Protein AF-A0A9E5ERW4-F1 (afdb_monomer_lite)

Structure (mmCIF, N/CA/C/O backbone):
data_AF-A0A9E5ERW4-F1
#
_entry.id   AF-A0A9E5ERW4-F1
#
loop_
_atom_site.group_PDB
_atom_site.id
_atom_site.type_symbol
_atom_site.label_atom_id
_atom_site.label_alt_id
_atom_site.label_comp_id
_atom_site.label_asym_id
_atom_site.label_entity_id
_atom_site.label_seq_id
_atom_site.pdbx_PDB_ins_code
_atom_site.Cartn_x
_atom_site.Cartn_y
_atom_site.Cartn_z
_atom_site.occupancy
_atom_site.B_iso_or_equiv
_atom_site.auth_seq_id
_atom_site.auth_comp_id
_atom_site.auth_asym_id
_atom_site.auth_atom_id
_atom_site.pdbx_PDB_model_num
ATOM 1 N N . MET A 1 1 ? -7.088 46.620 24.224 1.00 35.31 1 MET A N 1
ATOM 2 C CA . MET A 1 1 ? -5.679 46.291 24.535 1.00 35.31 1 MET A CA 1
ATOM 3 C C . MET A 1 1 ? -5.427 44.862 24.054 1.00 35.31 1 MET A C 1
ATOM 5 O O . MET A 1 1 ? -5.940 43.934 24.662 1.00 35.31 1 MET A O 1
ATOM 9 N N . LYS A 1 2 ? -4.777 44.683 22.892 1.00 31.50 2 LYS A N 1
ATOM 10 C CA . LYS A 1 2 ? -4.513 43.358 22.297 1.00 31.50 2 LYS A CA 1
ATOM 11 C C . LYS A 1 2 ? -3.462 42.639 23.147 1.00 31.50 2 LYS A C 1
ATOM 13 O O . LYS A 1 2 ? -2.308 43.059 23.144 1.00 31.50 2 LYS A O 1
ATOM 18 N N . ARG A 1 3 ? -3.843 41.586 23.877 1.00 26.48 3 ARG A N 1
ATOM 19 C CA . ARG A 1 3 ? -2.867 40.673 24.483 1.00 26.48 3 ARG A CA 1
ATOM 20 C C . ARG A 1 3 ? -2.563 39.560 23.489 1.00 26.48 3 ARG A C 1
ATOM 22 O O . ARG A 1 3 ? -3.426 38.770 23.130 1.00 26.48 3 ARG A O 1
ATOM 29 N N . LYS A 1 4 ? -1.324 39.591 23.006 1.00 36.78 4 LYS A N 1
ATOM 30 C CA . LYS A 1 4 ? -0.651 38.542 22.249 1.00 36.78 4 LYS A CA 1
ATOM 31 C C . LYS A 1 4 ? -0.298 37.463 23.280 1.00 36.78 4 LYS A C 1
ATOM 33 O O . LYS A 1 4 ? 0.645 37.661 24.040 1.00 36.78 4 LYS A O 1
ATOM 38 N N . ASN A 1 5 ? -1.081 36.393 23.380 1.00 29.61 5 ASN A N 1
ATOM 39 C CA . ASN A 1 5 ? -0.719 35.271 24.244 1.00 29.61 5 ASN A CA 1
ATOM 40 C C . ASN A 1 5 ? 0.081 34.284 23.400 1.00 29.61 5 ASN A C 1
ATOM 42 O O . ASN A 1 5 ? -0.441 33.679 22.468 1.00 29.61 5 ASN A O 1
ATOM 46 N N . GLY A 1 6 ? 1.383 34.244 23.676 1.00 26.38 6 GLY A N 1
ATOM 47 C CA . GLY A 1 6 ? 2.324 33.336 23.046 1.00 26.38 6 GLY A CA 1
ATOM 48 C C . GLY A 1 6 ? 2.003 31.889 23.398 1.00 26.38 6 GLY A C 1
ATOM 49 O O . GLY A 1 6 ? 1.686 31.568 24.541 1.00 26.38 6 GLY A O 1
ATOM 50 N N . LEU A 1 7 ? 2.106 31.036 22.388 1.00 29.03 7 LEU A N 1
ATOM 51 C CA . LEU A 1 7 ? 2.168 29.595 22.528 1.00 29.03 7 LEU A CA 1
ATOM 52 C C . LEU A 1 7 ? 3.466 29.241 23.273 1.00 29.03 7 LEU A C 1
ATOM 54 O O . LEU A 1 7 ? 4.556 29.520 22.775 1.00 29.03 7 LEU A O 1
ATOM 58 N N . ILE A 1 8 ? 3.352 28.646 24.459 1.00 30.91 8 ILE A N 1
ATOM 59 C CA . ILE A 1 8 ? 4.458 27.923 25.090 1.00 30.91 8 ILE A CA 1
ATOM 60 C C . ILE A 1 8 ? 4.251 26.451 24.738 1.00 30.91 8 ILE A C 1
ATOM 62 O O . ILE A 1 8 ? 3.350 25.804 25.264 1.00 30.91 8 ILE A O 1
ATOM 66 N N . LEU A 1 9 ? 5.068 25.937 23.819 1.00 27.19 9 LEU A N 1
ATOM 67 C CA . LEU A 1 9 ? 5.207 24.502 23.594 1.00 27.19 9 LEU A CA 1
ATOM 68 C C . LEU A 1 9 ? 6.155 23.963 24.666 1.00 27.19 9 LEU A C 1
ATOM 70 O O . LEU A 1 9 ? 7.356 24.216 24.612 1.00 27.19 9 LEU A O 1
ATOM 74 N N . SER A 1 10 ? 5.628 23.234 25.645 1.00 33.62 10 SER A N 1
ATOM 75 C CA . SER A 1 10 ? 6.447 22.369 26.492 1.00 33.62 10 SER A CA 1
ATOM 76 C C . SER A 1 10 ? 6.355 20.942 25.957 1.00 33.62 10 SER A C 1
ATOM 78 O O . SER A 1 10 ? 5.284 20.336 25.996 1.00 33.62 10 SER A O 1
ATOM 80 N N . SER A 1 11 ? 7.464 20.400 25.458 1.00 38.91 11 SER A N 1
ATOM 81 C CA . SER A 1 11 ? 7.603 18.968 25.203 1.00 38.91 11 SER A CA 1
ATOM 82 C C . SER A 1 11 ? 7.771 18.236 26.537 1.00 38.91 11 SER A C 1
ATOM 84 O O . SER A 1 11 ? 8.738 18.459 27.262 1.00 38.91 11 SER A O 1
ATOM 86 N N . GLY A 1 12 ? 6.816 17.372 26.876 1.00 39.94 12 GLY A N 1
ATOM 87 C CA . GLY A 1 12 ? 6.961 16.403 27.958 1.00 39.94 12 GLY A CA 1
ATOM 88 C C . GLY A 1 12 ? 7.449 15.073 27.396 1.00 39.94 12 GLY A C 1
ATOM 89 O O . GLY A 1 12 ? 6.902 14.578 26.414 1.00 39.94 12 GLY A O 1
ATOM 90 N N . THR A 1 13 ? 8.473 14.494 28.012 1.00 39.09 13 THR A N 1
ATOM 91 C CA . THR A 1 13 ? 8.841 13.087 27.823 1.00 39.09 13 THR A CA 1
ATOM 92 C C . THR A 1 13 ? 8.102 12.259 28.866 1.00 39.09 13 THR A C 1
ATOM 94 O O . THR A 1 13 ? 8.244 12.539 30.056 1.00 39.09 13 THR A O 1
ATOM 97 N N . SER A 1 14 ? 7.342 11.244 28.457 1.00 42.38 14 SER A N 1
ATOM 98 C CA . SER A 1 14 ? 6.874 10.211 29.386 1.00 42.38 14 SER A CA 1
ATOM 99 C C . SER A 1 14 ? 7.855 9.049 29.375 1.00 42.38 14 SER A C 1
ATOM 101 O O . SER A 1 14 ? 8.227 8.574 28.299 1.00 42.38 14 SER A O 1
ATOM 103 N N . THR A 1 15 ? 8.253 8.608 30.564 1.00 34.00 15 THR A N 1
ATOM 104 C CA . THR A 1 15 ? 9.052 7.401 30.771 1.00 34.00 15 THR A CA 1
ATOM 105 C C . THR A 1 15 ? 8.110 6.282 31.193 1.00 34.00 15 THR A C 1
ATOM 107 O O . THR A 1 15 ? 7.338 6.482 32.129 1.00 34.00 15 THR A O 1
ATOM 110 N N . ASP A 1 16 ? 8.135 5.142 30.507 1.00 46.84 16 ASP A N 1
ATOM 111 C CA . ASP A 1 16 ? 7.416 3.954 30.979 1.00 46.84 16 ASP A CA 1
ATOM 112 C C . ASP A 1 16 ? 8.100 3.343 32.221 1.00 46.84 16 ASP A C 1
ATOM 114 O O . ASP A 1 16 ? 9.238 3.690 32.559 1.00 46.84 16 ASP A O 1
ATOM 118 N N . ASP A 1 17 ? 7.433 2.393 32.885 1.00 47.34 17 ASP A N 1
ATOM 119 C CA . ASP A 1 17 ? 7.967 1.650 34.045 1.00 47.34 17 ASP A CA 1
ATOM 120 C C . ASP A 1 17 ? 9.230 0.819 33.721 1.00 47.34 17 ASP A C 1
ATOM 122 O O . ASP A 1 17 ? 9.814 0.178 34.595 1.00 47.34 17 ASP A O 1
ATOM 126 N N . LEU A 1 18 ? 9.674 0.832 32.459 1.00 43.22 18 LEU A N 1
ATOM 127 C CA . LEU A 1 18 ? 10.862 0.157 31.945 1.00 43.22 18 LEU A CA 1
ATOM 128 C C . LEU A 1 18 ? 11.965 1.149 31.525 1.00 43.22 18 LEU A C 1
ATOM 130 O O . LEU A 1 18 ? 12.977 0.734 30.959 1.00 43.22 18 LEU A O 1
ATOM 134 N N . GLY A 1 19 ? 11.808 2.444 31.818 1.00 39.19 19 GLY A N 1
ATOM 135 C CA . GLY A 1 19 ? 12.829 3.468 31.593 1.00 39.19 19 GLY A CA 1
ATOM 136 C C . GLY A 1 19 ? 12.884 4.036 30.169 1.00 39.19 19 GLY A C 1
ATOM 137 O O . GLY A 1 19 ? 13.833 4.748 29.838 1.00 39.19 19 GLY A O 1
ATOM 138 N N . ARG A 1 20 ? 11.902 3.748 29.306 1.00 43.38 20 ARG A N 1
ATOM 139 C CA . ARG A 1 20 ? 11.897 4.189 27.903 1.00 43.38 20 ARG A CA 1
ATOM 140 C C . ARG A 1 20 ? 11.147 5.504 27.743 1.00 43.38 20 ARG A C 1
ATOM 142 O O . ARG A 1 20 ? 10.000 5.620 28.158 1.00 43.38 20 ARG A O 1
ATOM 149 N N . THR A 1 21 ? 11.789 6.484 27.109 1.00 34.28 21 THR A N 1
ATOM 150 C CA . THR A 1 21 ? 11.225 7.816 26.846 1.00 34.28 21 THR A CA 1
ATOM 151 C C . THR A 1 21 ? 10.807 7.960 25.386 1.00 34.28 21 THR A C 1
ATOM 153 O O . THR A 1 21 ? 11.611 7.754 24.480 1.00 34.28 21 THR A O 1
ATOM 156 N N . SER A 1 22 ? 9.555 8.354 25.145 1.00 36.84 22 SER A N 1
ATOM 157 C CA . SER A 1 22 ? 9.049 8.679 23.803 1.00 36.84 22 SER A CA 1
ATOM 158 C C . SER A 1 22 ? 8.529 10.114 23.745 1.00 36.84 22 SER A C 1
ATOM 160 O O . SER A 1 22 ? 7.746 10.524 24.601 1.00 36.84 22 SER A O 1
ATOM 162 N N . ALA A 1 23 ? 8.936 10.867 22.720 1.00 39.66 23 ALA A N 1
ATOM 163 C CA . ALA A 1 23 ? 8.381 12.178 22.397 1.00 39.66 23 ALA A CA 1
ATOM 164 C C . ALA A 1 23 ? 7.336 12.019 21.281 1.00 39.66 23 ALA A C 1
ATOM 166 O O . ALA A 1 23 ? 7.683 11.669 20.155 1.00 39.66 23 ALA A O 1
ATOM 167 N N . GLY A 1 24 ? 6.062 12.255 21.593 1.00 33.72 24 GLY A N 1
ATOM 168 C CA . GLY A 1 24 ? 4.962 12.210 20.629 1.00 33.72 24 GLY A CA 1
ATOM 169 C C . GLY A 1 24 ? 4.178 13.518 20.642 1.00 33.72 24 GLY A C 1
ATOM 170 O O . GLY A 1 24 ? 3.577 13.868 21.653 1.00 33.72 24 GLY A O 1
ATOM 171 N N . ILE A 1 25 ? 4.195 14.240 19.522 1.00 31.50 25 ILE A N 1
ATOM 172 C CA . ILE A 1 25 ? 3.365 15.424 19.265 1.00 31.50 25 ILE A CA 1
ATOM 173 C C . ILE A 1 25 ? 2.080 14.942 18.576 1.00 31.50 25 ILE A C 1
ATOM 175 O O . ILE A 1 25 ? 2.164 14.273 17.547 1.00 31.50 25 ILE A O 1
ATOM 179 N N . SER A 1 26 ? 0.901 15.291 19.104 1.00 33.62 26 SER A N 1
ATOM 180 C CA . SER A 1 26 ? -0.365 15.204 18.361 1.00 33.62 26 SER A CA 1
ATOM 181 C C . SER A 1 26 ? -0.796 16.610 17.944 1.00 33.62 26 SER A C 1
ATOM 183 O O . SER A 1 26 ? -1.156 17.419 18.801 1.00 33.62 26 SER A O 1
ATOM 185 N N . GLU A 1 27 ? -0.770 16.912 16.649 1.00 29.09 27 GLU A N 1
ATOM 186 C CA . GLU A 1 27 ? -1.448 18.094 16.110 1.00 29.09 27 GLU A CA 1
ATOM 187 C C . GLU A 1 27 ? -2.952 17.817 15.973 1.00 29.09 27 GLU A C 1
ATOM 189 O O . GLU A 1 27 ? -3.364 16.780 15.452 1.00 29.09 27 GLU A O 1
ATOM 194 N N . ILE A 1 28 ? -3.761 18.762 16.455 1.00 30.48 28 ILE A N 1
ATOM 195 C CA . ILE A 1 28 ? -5.211 18.853 16.263 1.00 30.48 28 ILE A CA 1
ATOM 196 C C . ILE A 1 28 ? -5.455 20.025 15.310 1.00 30.48 28 ILE A C 1
ATOM 198 O O . ILE A 1 28 ? -4.945 21.121 15.541 1.00 30.48 28 ILE A O 1
ATOM 202 N N . THR A 1 29 ? -6.250 19.807 14.262 1.00 26.83 29 THR A N 1
ATOM 203 C CA . THR A 1 29 ? -6.783 20.877 13.410 1.00 26.83 29 THR A CA 1
ATOM 204 C C . THR A 1 29 ? -7.846 21.668 14.175 1.00 26.83 29 THR A C 1
ATOM 206 O O . THR A 1 29 ? -8.783 21.109 14.741 1.00 26.83 29 THR A O 1
ATOM 209 N N . GLU A 1 30 ? -7.661 22.981 14.208 1.00 25.08 30 GLU A N 1
ATOM 210 C CA . GLU A 1 30 ? -8.454 23.970 14.935 1.00 25.08 30 GLU A CA 1
ATOM 211 C C . GLU A 1 30 ? -9.818 24.226 14.254 1.00 25.08 30 GLU A C 1
ATOM 213 O O . GLU A 1 30 ? -9.879 24.445 13.045 1.00 25.08 30 GLU A O 1
ATOM 218 N N . ILE A 1 31 ? -10.916 24.249 15.024 1.00 26.97 31 ILE A N 1
ATOM 219 C CA . ILE A 1 31 ? -12.203 24.849 14.624 1.00 26.97 31 ILE A CA 1
ATOM 220 C C . ILE A 1 31 ? -12.571 25.874 15.702 1.00 26.97 31 ILE A C 1
ATOM 222 O O . ILE A 1 31 ? -12.748 25.513 16.866 1.00 26.97 31 ILE A O 1
ATOM 226 N N . PHE A 1 32 ? -12.676 27.154 15.328 1.00 25.30 32 PHE A N 1
ATOM 227 C CA . PHE A 1 32 ? -13.104 28.231 16.227 1.00 25.30 32 PHE A CA 1
ATOM 228 C C . PHE A 1 32 ? -14.621 28.451 16.200 1.00 25.30 32 PHE A C 1
ATOM 230 O O . PHE A 1 32 ? -15.259 28.462 15.149 1.00 25.30 32 PHE A O 1
ATOM 237 N N . TYR A 1 33 ? -15.154 28.669 17.402 1.00 27.95 33 TYR A N 1
ATOM 238 C CA . TYR A 1 33 ? -16.564 28.786 17.771 1.00 27.95 33 TYR A CA 1
ATOM 239 C C . TYR A 1 33 ? -17.205 30.144 17.481 1.00 27.95 33 TYR A C 1
ATOM 241 O O . TYR A 1 33 ? -16.531 31.174 17.455 1.00 27.95 33 TYR A O 1
ATOM 249 N N . ASN A 1 34 ? -18.544 30.155 17.459 1.00 23.42 34 ASN A N 1
ATOM 250 C CA . ASN A 1 34 ? -19.317 31.337 17.824 1.00 23.42 34 ASN A CA 1
ATOM 251 C C . ASN A 1 34 ? -20.371 31.025 18.907 1.00 23.42 34 ASN A C 1
ATOM 253 O O . ASN A 1 34 ? -21.240 30.179 18.723 1.00 23.42 34 ASN A O 1
ATOM 257 N N . THR A 1 35 ? -20.269 31.804 19.989 1.00 30.75 35 THR A N 1
ATOM 258 C CA . THR A 1 35 ? -21.259 32.182 21.018 1.00 30.75 35 THR A CA 1
ATOM 259 C C . THR A 1 35 ? -21.912 31.136 21.920 1.00 30.75 35 THR A C 1
ATOM 261 O O . THR A 1 35 ? -22.879 30.500 21.524 1.00 30.75 35 THR A O 1
ATOM 264 N N . LEU A 1 36 ? -21.493 31.224 23.198 1.00 34.84 36 LEU A N 1
ATOM 265 C CA . LEU A 1 36 ? -22.147 30.786 24.442 1.00 34.84 36 LEU A CA 1
ATOM 266 C C . LEU A 1 36 ? -22.380 29.270 24.505 1.00 34.84 36 LEU A C 1
ATOM 268 O O . LEU A 1 36 ? -22.741 28.666 23.517 1.00 34.84 36 LEU A O 1
ATOM 272 N N . TRP A 1 37 ? -22.204 28.667 25.680 1.00 36.41 37 TRP A N 1
ATOM 273 C CA . TRP A 1 37 ? -22.227 27.213 25.931 1.00 36.41 37 TRP A CA 1
ATOM 274 C C . TRP A 1 37 ? -20.896 26.496 25.631 1.00 36.41 37 TRP A C 1
ATOM 276 O O . TRP A 1 37 ? -20.352 26.631 24.536 1.00 36.41 37 TRP A O 1
ATOM 286 N N . PRO A 1 38 ? -20.331 25.740 26.597 1.00 39.09 38 PRO A N 1
ATOM 287 C CA . PRO A 1 38 ? -19.154 24.926 26.335 1.00 39.09 38 PRO A CA 1
ATOM 288 C C . PRO A 1 38 ? -19.559 23.774 25.414 1.00 39.09 38 PRO A C 1
ATOM 290 O O . PRO A 1 38 ? -20.290 22.862 25.784 1.00 39.09 38 PRO A O 1
ATOM 293 N N . SER A 1 39 ? -19.093 23.843 24.183 1.00 39.72 39 SER A N 1
ATOM 294 C CA . SER A 1 39 ? -19.087 22.755 23.216 1.00 39.72 39 SER A CA 1
ATOM 295 C C . SER A 1 39 ? -18.156 21.643 23.695 1.00 39.72 39 SER A C 1
ATOM 297 O O . SER A 1 39 ? -16.933 21.799 23.723 1.00 39.72 39 SER A O 1
ATOM 299 N N . VAL A 1 40 ? -18.738 20.511 24.075 1.00 41.03 40 VAL A N 1
ATOM 300 C CA . VAL A 1 40 ? -17.997 19.301 24.424 1.00 41.03 40 VAL A CA 1
ATOM 301 C C . VAL A 1 40 ? -17.643 18.558 23.136 1.00 41.03 40 VAL A C 1
ATOM 303 O O . VAL A 1 40 ? -18.504 17.939 22.518 1.00 41.03 40 VAL A O 1
ATOM 306 N N . ASN A 1 41 ? -16.373 18.600 22.731 1.00 43.72 41 ASN A N 1
ATOM 307 C CA . ASN A 1 41 ? -15.862 17.730 21.671 1.00 43.72 41 ASN A CA 1
ATOM 308 C C . ASN A 1 41 ? -15.419 16.400 22.284 1.00 43.72 41 ASN A C 1
ATOM 310 O O . ASN A 1 41 ? -14.395 16.343 22.961 1.00 43.72 41 ASN A O 1
ATOM 314 N N . ILE A 1 42 ? -16.187 15.338 22.036 1.00 42.72 42 ILE A N 1
ATOM 315 C CA . ILE A 1 42 ? -15.789 13.971 22.375 1.00 42.72 42 ILE A CA 1
ATOM 316 C C . ILE A 1 42 ? -14.876 13.473 21.254 1.00 42.72 42 ILE A C 1
ATOM 318 O O . ILE A 1 42 ? -15.330 13.246 20.135 1.00 42.72 42 ILE A O 1
ATOM 322 N N . ILE A 1 43 ? -13.587 13.324 21.551 1.00 42.72 43 ILE A N 1
ATOM 323 C CA . ILE A 1 43 ? -12.612 12.731 20.632 1.00 42.72 43 ILE A CA 1
ATOM 324 C C . ILE A 1 43 ? -12.379 11.296 21.095 1.00 42.72 43 ILE A C 1
ATOM 326 O O . ILE A 1 43 ? -11.717 11.084 22.109 1.00 42.72 43 ILE A O 1
ATOM 330 N N . ASN A 1 44 ? -12.914 10.325 20.358 1.00 41.91 44 ASN A N 1
ATOM 331 C CA . ASN A 1 44 ? -12.465 8.940 20.439 1.00 41.91 44 ASN A CA 1
ATOM 332 C C . ASN A 1 44 ? -11.656 8.632 19.174 1.00 41.91 44 ASN A C 1
ATOM 334 O O . ASN A 1 44 ? -12.065 8.988 18.070 1.00 41.91 44 ASN A O 1
ATOM 338 N N . SER A 1 45 ? -10.491 8.011 19.334 1.00 38.12 45 SER A N 1
ATOM 339 C CA . SER A 1 45 ? -9.605 7.647 18.226 1.00 38.12 45 SER A CA 1
ATOM 340 C C . SER A 1 45 ? -9.978 6.321 17.558 1.00 38.12 45 SER A C 1
ATOM 342 O O . SER A 1 45 ? -9.352 5.968 16.559 1.00 38.12 45 SER A O 1
ATOM 344 N N . GLN A 1 46 ? -10.970 5.587 18.078 1.00 39.53 46 GLN A N 1
ATOM 345 C CA . GLN A 1 46 ? -11.349 4.264 17.575 1.00 39.53 46 GLN A CA 1
ATOM 346 C C . GLN A 1 46 ? -12.857 4.178 17.295 1.00 39.53 46 GLN A C 1
ATOM 348 O O . GLN A 1 46 ? -13.679 4.569 18.121 1.00 39.53 46 GLN A O 1
ATOM 353 N N . ALA A 1 47 ? -13.211 3.685 16.101 1.00 41.56 47 ALA A N 1
ATOM 354 C CA . ALA A 1 47 ? -14.596 3.506 15.646 1.00 41.56 47 ALA A CA 1
ATOM 355 C C . ALA A 1 47 ? -15.214 2.160 16.075 1.00 41.56 47 ALA A C 1
ATOM 357 O O . ALA A 1 47 ? -16.425 1.994 15.957 1.00 41.56 47 ALA A O 1
ATOM 358 N N . PHE A 1 48 ? -14.380 1.234 16.560 1.00 47.94 48 PHE A N 1
ATOM 359 C CA . PHE A 1 48 ? -14.739 -0.097 17.045 1.00 47.94 48 PHE A CA 1
ATOM 360 C C . PHE A 1 48 ? -13.943 -0.382 18.318 1.00 47.94 48 PHE A C 1
ATOM 362 O O . PHE A 1 48 ? -12.773 -0.008 18.394 1.00 47.94 48 PHE A O 1
ATOM 369 N N . ILE A 1 49 ? -14.582 -0.998 19.307 1.00 53.59 49 ILE A N 1
ATOM 370 C CA . ILE A 1 49 ? -13.996 -1.334 20.610 1.00 53.59 49 ILE A CA 1
ATOM 371 C C . ILE A 1 49 ? -14.410 -2.775 20.922 1.00 53.59 49 ILE A C 1
ATOM 373 O O . ILE A 1 49 ? -15.557 -3.125 20.649 1.00 53.59 49 ILE A O 1
ATOM 377 N N . ASN A 1 50 ? -13.489 -3.580 21.453 1.00 55.59 50 ASN A N 1
ATOM 378 C CA . ASN A 1 50 ? -13.736 -4.957 21.904 1.00 55.59 50 ASN A CA 1
ATOM 379 C C . ASN A 1 50 ? -13.797 -5.024 23.444 1.00 55.59 50 ASN A C 1
ATOM 381 O O . ASN A 1 50 ? -13.253 -4.147 24.126 1.00 55.59 50 ASN A O 1
ATOM 385 N N . GLU A 1 51 ? -14.378 -6.091 24.005 1.00 56.75 51 GLU A N 1
ATOM 386 C CA . GLU A 1 51 ? -14.284 -6.377 25.443 1.00 56.75 51 GLU A CA 1
ATOM 387 C C . GLU A 1 51 ? -12.819 -6.393 25.929 1.00 56.75 51 GLU A C 1
ATOM 389 O O . GLU A 1 51 ? -11.891 -6.775 25.209 1.00 56.75 51 GLU A O 1
ATOM 394 N N . GLY A 1 52 ? -12.577 -5.936 27.159 1.00 56.75 52 GLY A N 1
ATOM 395 C CA . GLY A 1 52 ? -11.232 -5.796 27.724 1.00 56.75 52 GLY A CA 1
ATOM 396 C C . GLY A 1 52 ? -10.442 -4.581 27.222 1.00 56.75 52 GLY A C 1
ATOM 397 O O . GLY A 1 52 ? -9.391 -4.268 27.788 1.00 56.75 52 GLY A O 1
ATOM 398 N N . GLN A 1 53 ? -10.932 -3.853 26.212 1.00 55.47 53 GLN A N 1
ATOM 399 C CA . GLN A 1 53 ? -10.336 -2.588 25.787 1.00 55.47 53 GLN A CA 1
ATOM 400 C C . GLN A 1 53 ? -10.869 -1.404 26.602 1.00 55.47 53 GLN A C 1
ATOM 402 O O . GLN A 1 53 ? -12.001 -1.383 27.092 1.00 55.47 53 GLN A O 1
ATOM 407 N N . THR A 1 54 ? -10.019 -0.388 26.745 1.00 60.59 54 THR A N 1
ATOM 408 C CA . THR A 1 54 ? -10.340 0.835 27.480 1.00 60.59 54 THR A CA 1
ATOM 409 C C . THR A 1 54 ? -10.890 1.904 26.543 1.00 60.59 54 THR A C 1
ATOM 411 O O . THR A 1 54 ? -10.205 2.379 25.636 1.00 60.59 54 THR A O 1
ATOM 414 N N . ILE A 1 55 ? -12.108 2.354 26.824 1.00 61.38 55 ILE A N 1
ATOM 415 C CA . ILE A 1 55 ? -12.711 3.542 26.226 1.00 61.38 55 ILE A CA 1
ATOM 416 C C . ILE A 1 55 ? -12.162 4.764 26.955 1.00 61.38 55 ILE A C 1
ATOM 418 O O . ILE A 1 55 ? -12.228 4.843 28.181 1.00 61.38 55 ILE A O 1
ATOM 422 N N . SER A 1 56 ? -11.646 5.738 26.208 1.00 59.84 56 SER A N 1
ATOM 423 C CA . SER A 1 56 ? -11.186 7.016 26.758 1.00 59.84 56 SER A CA 1
ATOM 424 C C . SER A 1 56 ? -12.065 8.157 26.261 1.00 59.84 56 SER A C 1
ATOM 426 O O . SER A 1 56 ? -12.172 8.380 25.058 1.00 59.84 56 SER A O 1
ATOM 428 N N . ILE A 1 57 ? -12.664 8.911 27.184 1.00 61.25 57 ILE A N 1
ATOM 429 C CA . ILE A 1 57 ? -13.373 10.157 26.879 1.00 61.25 57 ILE A CA 1
ATOM 430 C C . ILE A 1 57 ? -12.518 11.322 27.346 1.00 61.25 57 ILE A C 1
ATOM 432 O O . ILE A 1 57 ? -12.228 11.458 28.536 1.00 61.25 57 ILE A O 1
ATOM 436 N N . LYS A 1 58 ? -12.155 12.190 26.403 1.00 59.72 58 LYS A N 1
ATOM 437 C CA . LYS A 1 58 ? -11.445 13.437 26.676 1.00 5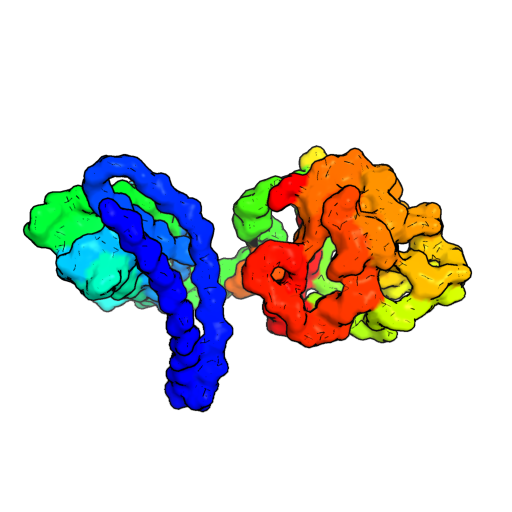9.72 58 LYS A CA 1
ATOM 438 C C . LYS A 1 58 ? -12.393 14.622 26.532 1.00 59.72 58 LYS A C 1
ATOM 440 O O . LYS A 1 58 ? -12.989 14.809 25.477 1.00 59.72 58 LYS A O 1
ATOM 445 N N . LEU A 1 59 ? -12.492 15.433 27.582 1.00 59.50 59 LEU A N 1
ATOM 446 C CA . LEU A 1 59 ? -13.163 16.731 27.573 1.00 59.50 59 LEU A CA 1
ATOM 447 C C . LEU A 1 59 ? -12.113 17.824 27.387 1.00 59.50 59 LEU A C 1
ATOM 449 O O . LEU A 1 59 ? -11.069 17.799 28.041 1.00 59.50 59 LEU A O 1
ATOM 453 N N . ILE A 1 60 ? -12.383 18.778 26.499 1.00 54.88 60 ILE A N 1
ATOM 454 C CA . ILE A 1 60 ? -11.481 19.889 26.182 1.00 54.88 60 ILE A CA 1
ATOM 455 C C . ILE A 1 60 ? -12.278 21.189 26.235 1.00 54.88 60 ILE A C 1
ATOM 457 O O . ILE A 1 60 ? -13.384 21.254 25.704 1.00 54.88 60 ILE A O 1
ATOM 461 N N . ALA A 1 61 ? -11.687 22.217 26.840 1.00 59.38 61 ALA A N 1
ATOM 462 C CA . ALA A 1 61 ? -12.256 23.553 26.990 1.00 59.38 61 ALA A CA 1
ATOM 463 C C . ALA A 1 61 ? -13.589 23.589 27.769 1.00 59.38 61 ALA A C 1
ATOM 465 O O . ALA A 1 61 ? -14.443 24.435 27.505 1.00 59.38 61 ALA A O 1
ATOM 466 N N . VAL A 1 62 ? -13.757 22.698 28.754 1.00 62.66 62 VAL A N 1
ATOM 467 C CA . VAL A 1 62 ? -14.913 22.693 29.672 1.00 62.66 62 VAL A CA 1
ATOM 468 C C . VAL A 1 62 ? -14.503 23.225 31.053 1.00 62.66 62 VAL A C 1
ATOM 470 O O . VAL A 1 62 ? -13.342 23.075 31.416 1.00 62.66 62 VAL A O 1
ATOM 473 N N . PRO A 1 63 ? -15.395 23.853 31.843 1.00 68.31 63 PRO A N 1
ATOM 474 C CA . PRO A 1 63 ? -15.053 24.331 33.185 1.00 68.31 63 PRO A CA 1
ATOM 475 C C . PRO A 1 63 ? -14.482 23.236 34.092 1.00 68.31 63 PRO A C 1
ATOM 477 O O . PRO A 1 63 ? -14.908 22.083 34.013 1.00 68.31 63 PRO A O 1
ATOM 480 N N . ASP A 1 64 ? -13.575 23.611 34.990 1.00 68.62 64 ASP A N 1
ATOM 481 C CA . ASP A 1 64 ? -13.049 22.696 36.002 1.00 68.62 64 ASP A CA 1
ATOM 482 C C . ASP A 1 64 ? -14.179 22.157 36.883 1.00 68.62 64 ASP A C 1
ATOM 484 O O . ASP A 1 64 ? -15.113 22.873 37.254 1.00 68.62 64 ASP A O 1
ATOM 488 N N . GLY A 1 65 ? -14.103 20.870 37.207 1.00 72.81 65 GLY A N 1
ATOM 489 C CA . GLY A 1 65 ? -15.149 20.189 37.952 1.00 72.81 65 GLY A CA 1
ATOM 490 C C . GLY A 1 65 ? -15.158 18.686 37.722 1.00 72.81 65 GLY A C 1
ATOM 491 O O . GLY A 1 65 ? -14.350 18.135 36.976 1.00 72.81 65 GLY A O 1
ATOM 492 N N . THR A 1 66 ? -16.094 18.017 38.390 1.00 71.19 66 THR A N 1
ATOM 493 C CA . THR A 1 66 ? -16.363 16.593 38.169 1.00 71.19 66 THR A CA 1
ATOM 494 C C . THR A 1 66 ? -17.558 16.452 37.241 1.00 71.19 66 THR A C 1
ATOM 496 O O . THR A 1 66 ? -18.616 17.032 37.487 1.00 71.19 66 THR A O 1
ATOM 499 N N . TYR A 1 67 ? -17.376 15.683 36.179 1.00 69.62 67 TYR A N 1
ATOM 500 C CA . TYR A 1 67 ? -18.409 15.333 35.216 1.00 69.62 67 TYR A CA 1
ATOM 501 C C . TYR A 1 67 ? -18.692 13.843 35.326 1.00 69.62 67 TYR A C 1
ATOM 503 O O . TYR A 1 67 ? -17.790 13.059 35.612 1.00 69.62 67 TYR A O 1
ATOM 511 N N . THR A 1 68 ? -19.927 13.455 35.055 1.00 68.44 68 THR A N 1
ATOM 512 C CA . THR A 1 68 ? -20.337 12.058 34.977 1.00 68.44 68 THR A CA 1
ATOM 513 C C . THR A 1 68 ? -20.635 11.741 33.523 1.00 68.44 68 THR A C 1
ATOM 515 O O . THR A 1 68 ? -21.532 12.334 32.928 1.00 68.44 68 THR A O 1
ATOM 518 N N . ALA A 1 69 ? -19.888 10.814 32.933 1.00 66.12 69 ALA A N 1
ATOM 519 C CA . ALA A 1 69 ? -20.251 10.212 31.659 1.00 66.12 69 ALA A CA 1
ATOM 520 C C . ALA A 1 69 ? -21.141 8.999 31.931 1.00 66.12 69 ALA A C 1
ATOM 522 O O . ALA A 1 69 ? -20.812 8.183 32.784 1.00 66.12 69 ALA A O 1
ATOM 523 N N . THR A 1 70 ? -22.259 8.894 31.221 1.00 66.00 70 THR A N 1
ATOM 524 C CA . THR A 1 70 ? -23.200 7.771 31.275 1.00 66.00 70 THR A CA 1
ATOM 525 C C . THR A 1 70 ? -23.235 7.090 29.916 1.00 66.00 70 THR A C 1
ATOM 527 O O . THR A 1 70 ? -23.600 7.733 28.936 1.00 66.00 70 THR A O 1
ATOM 530 N N . ALA A 1 71 ? -22.867 5.817 29.844 1.00 62.12 71 ALA A N 1
ATOM 531 C CA . ALA A 1 71 ? -23.067 4.971 28.679 1.00 62.12 71 ALA A CA 1
ATOM 532 C C . ALA A 1 71 ? -24.525 4.481 28.651 1.00 62.12 71 ALA A C 1
ATOM 534 O O . ALA A 1 71 ? -24.984 3.820 29.577 1.00 62.12 71 ALA A O 1
ATOM 535 N N . ASN A 1 72 ? -25.255 4.822 27.594 1.00 60.59 72 ASN A N 1
ATOM 536 C CA . ASN A 1 72 ? -26.610 4.361 27.316 1.00 60.59 72 ASN A CA 1
ATOM 537 C C . ASN A 1 72 ? -26.568 3.511 26.047 1.00 60.59 72 ASN A C 1
ATOM 539 O O . ASN A 1 72 ? -26.193 4.022 24.995 1.00 60.59 72 ASN A O 1
ATOM 543 N N . LEU A 1 73 ? -26.954 2.240 26.111 1.00 58.22 73 LEU A N 1
ATOM 544 C CA . LEU A 1 73 ? -27.084 1.415 24.910 1.00 58.22 73 LEU A CA 1
ATOM 545 C C . LEU A 1 73 ? -28.406 1.740 24.210 1.00 58.22 73 LEU A C 1
ATOM 547 O O . LEU A 1 73 ? -29.440 1.856 24.870 1.00 58.22 73 LEU A O 1
ATOM 551 N N . VAL A 1 74 ? -28.377 1.939 22.888 1.00 52.41 74 VAL A N 1
ATOM 552 C CA . VAL A 1 74 ? -29.547 2.468 22.148 1.00 52.41 74 VAL A CA 1
ATOM 553 C C . VAL A 1 74 ? -30.071 1.519 21.067 1.00 52.41 74 VAL A C 1
ATOM 555 O O . VAL A 1 74 ? -31.222 1.661 20.658 1.00 52.41 74 VAL A O 1
ATOM 558 N N . SER A 1 75 ? -29.314 0.485 20.681 1.00 49.25 75 SER A N 1
ATOM 559 C CA . SER A 1 75 ? -29.847 -0.659 19.923 1.00 49.25 75 SER A CA 1
ATOM 560 C C . SER A 1 75 ? -28.869 -1.839 19.848 1.00 49.25 75 SER A C 1
ATOM 562 O O . SER A 1 75 ? -27.713 -1.641 19.475 1.00 49.25 75 SER A O 1
ATOM 564 N N . GLY A 1 76 ? -29.385 -3.045 20.104 1.00 47.00 76 GLY A N 1
ATOM 565 C CA . GLY A 1 76 ? -28.765 -4.368 19.950 1.00 47.00 76 GLY A CA 1
ATOM 566 C C . GLY A 1 76 ? -29.797 -5.428 20.372 1.00 47.00 76 GLY A C 1
ATOM 567 O O . GLY A 1 76 ? -30.578 -5.175 21.285 1.00 47.00 76 GLY A O 1
ATOM 568 N N . ASN A 1 77 ? -29.915 -6.554 19.658 1.00 43.81 77 ASN A N 1
ATOM 569 C CA . ASN A 1 77 ? -30.960 -7.576 19.898 1.00 43.81 77 ASN A CA 1
ATOM 570 C C . ASN A 1 77 ? -30.568 -8.631 20.951 1.00 43.81 77 ASN A C 1
ATOM 572 O O . ASN A 1 77 ? -31.283 -9.614 21.140 1.00 43.81 77 ASN A O 1
ATOM 576 N N . PHE A 1 78 ? -29.448 -8.423 21.628 1.00 47.69 78 PHE A N 1
ATOM 577 C CA . PHE A 1 78 ? -28.906 -9.258 22.689 1.00 47.69 78 PHE A CA 1
ATOM 578 C C . PHE A 1 78 ? -28.418 -8.278 23.763 1.00 47.69 78 PHE A C 1
ATOM 580 O O . PHE A 1 78 ? -27.983 -7.183 23.419 1.00 47.69 78 PHE A O 1
ATOM 587 N N . LEU A 1 79 ? -28.701 -8.571 25.030 1.00 46.81 79 LEU A N 1
ATOM 588 C CA . LEU A 1 79 ? -28.470 -7.651 26.140 1.00 46.81 79 LEU A CA 1
ATOM 589 C C . LEU A 1 79 ? -27.848 -8.428 27.291 1.00 46.81 79 LEU A C 1
ATOM 591 O O . LEU A 1 79 ? -28.565 -9.206 27.934 1.00 46.81 79 LEU A O 1
ATOM 595 N N . ASN A 1 80 ? -26.611 -8.094 27.645 1.00 53.47 80 ASN A N 1
ATOM 596 C CA . ASN A 1 80 ? -26.105 -8.310 28.987 1.00 53.47 80 ASN A CA 1
ATOM 597 C C . ASN A 1 80 ? -25.418 -7.042 29.525 1.00 53.47 80 ASN A C 1
ATOM 599 O O . ASN A 1 80 ? -24.474 -6.494 28.982 1.00 53.47 80 ASN A O 1
ATOM 603 N N . ILE A 1 81 ? -25.942 -6.502 30.629 1.00 53.28 81 ILE A N 1
ATOM 604 C CA . ILE A 1 81 ? -25.435 -5.261 31.260 1.00 53.28 81 ILE A CA 1
ATOM 605 C C . ILE A 1 81 ? -24.084 -5.510 31.983 1.00 53.28 81 ILE A C 1
ATOM 607 O O . ILE A 1 81 ? -23.484 -4.581 32.530 1.00 53.28 81 ILE A O 1
ATOM 611 N N . SER A 1 82 ? -23.608 -6.760 31.986 1.00 55.22 82 SER A N 1
ATOM 612 C CA . SER A 1 82 ? -22.360 -7.222 32.603 1.00 55.22 82 SER A CA 1
ATOM 613 C C . SER A 1 82 ? -21.087 -6.711 31.935 1.00 55.22 82 SER A C 1
ATOM 615 O O . SER A 1 82 ? -20.038 -6.738 32.579 1.00 55.22 82 SER A O 1
ATOM 617 N N . ASP A 1 83 ? -21.175 -6.175 30.720 1.00 53.97 83 ASP A N 1
ATOM 618 C CA . ASP A 1 83 ? -20.028 -5.802 29.877 1.00 53.97 83 ASP A CA 1
ATOM 619 C C . ASP A 1 83 ? -19.274 -4.561 30.360 1.00 53.97 83 ASP A C 1
ATOM 621 O O . ASP A 1 83 ? -18.315 -4.107 29.743 1.00 53.97 83 ASP A O 1
ATOM 625 N N . PHE A 1 84 ? -19.650 -3.984 31.497 1.00 53.31 84 PHE A N 1
ATOM 626 C CA . PHE A 1 84 ? -18.844 -2.984 32.191 1.00 53.31 84 PHE A CA 1
ATOM 627 C C . PHE A 1 84 ? -18.323 -3.611 33.478 1.00 53.31 84 PHE A C 1
ATOM 629 O O . PHE A 1 84 ? -19.124 -4.086 34.277 1.00 53.31 84 PHE A O 1
ATOM 636 N N . GLN A 1 85 ? -16.998 -3.575 33.722 1.00 47.19 85 GLN A N 1
ATOM 637 C CA . GLN A 1 85 ? -16.324 -4.312 34.824 1.00 47.19 85 GLN A CA 1
ATOM 638 C C . GLN A 1 85 ? -16.902 -4.072 36.229 1.00 47.19 85 GLN A C 1
ATOM 640 O O . GLN A 1 85 ? -16.557 -4.762 37.186 1.00 47.19 85 GLN A O 1
ATOM 645 N N . SER A 1 86 ? -17.767 -3.079 36.375 1.00 49.16 86 SER A N 1
ATOM 646 C CA . SER A 1 86 ? -18.393 -2.665 37.618 1.00 49.16 86 SER A CA 1
ATOM 647 C C . SER A 1 86 ? -19.927 -2.674 37.583 1.00 49.16 86 SER A C 1
ATOM 649 O O . SER A 1 86 ? -20.537 -2.220 38.549 1.00 49.16 86 SER A O 1
ATOM 651 N N . ASN A 1 87 ? -20.569 -3.117 36.491 1.00 49.72 87 ASN A N 1
ATOM 652 C CA . ASN A 1 87 ? -21.969 -2.807 36.157 1.00 49.72 87 ASN A CA 1
ATOM 653 C C . ASN A 1 87 ? -22.281 -1.294 36.210 1.00 49.72 87 ASN A C 1
ATOM 655 O O . ASN A 1 87 ? -23.450 -0.896 36.212 1.00 49.72 87 ASN A O 1
ATOM 659 N N . LEU A 1 88 ? -21.263 -0.421 36.294 1.00 51.19 88 LEU A N 1
ATOM 660 C CA . LEU A 1 88 ? -21.482 1.010 36.207 1.00 51.19 88 LEU A CA 1
ATOM 661 C C . LEU A 1 88 ? -21.588 1.385 34.734 1.00 51.19 88 LEU A C 1
ATOM 663 O O . LEU A 1 88 ? -20.598 1.524 34.023 1.00 51.19 88 LEU A O 1
ATOM 667 N N . THR A 1 89 ? -22.805 1.734 34.345 1.00 63.62 89 THR A N 1
ATOM 668 C CA . THR A 1 89 ? -23.096 2.551 33.165 1.00 63.62 89 THR A CA 1
ATOM 669 C C . THR A 1 89 ? -22.557 3.979 33.293 1.00 63.62 89 THR A C 1
ATOM 671 O O . THR A 1 89 ? -22.796 4.797 32.412 1.00 63.62 89 THR A O 1
ATOM 674 N N . THR A 1 90 ? -21.848 4.322 34.377 1.00 63.34 90 THR A N 1
ATOM 675 C CA . THR A 1 90 ? -21.352 5.675 34.653 1.00 63.34 90 THR A CA 1
ATOM 676 C C . THR A 1 90 ? -19.880 5.702 35.063 1.00 63.34 90 THR A C 1
ATOM 678 O O . THR A 1 90 ? -19.407 4.838 35.791 1.00 63.34 90 THR A O 1
ATOM 681 N N . PHE A 1 91 ? -19.134 6.720 34.640 1.00 67.06 91 PHE A N 1
ATOM 682 C CA . PHE A 1 91 ? -17.788 6.976 35.156 1.00 67.06 91 PHE A CA 1
ATOM 683 C C . PHE A 1 91 ? -17.509 8.471 35.289 1.00 67.06 91 PHE A C 1
ATOM 685 O O . PHE A 1 91 ? -18.076 9.303 34.576 1.00 67.06 91 PHE A O 1
ATOM 692 N N . SER A 1 92 ? -16.632 8.809 36.232 1.00 70.88 92 SER A N 1
ATOM 693 C CA . SER A 1 92 ? -16.289 10.193 36.551 1.00 70.88 92 SER A CA 1
ATOM 694 C C . SER A 1 92 ? -15.138 10.694 35.684 1.00 70.88 92 SER A C 1
ATOM 696 O O . SER A 1 92 ? -14.109 10.035 35.546 1.00 70.88 92 SER A O 1
ATOM 698 N N . ILE A 1 93 ? -15.288 11.903 35.155 1.00 69.50 93 ILE A N 1
ATOM 699 C CA . ILE A 1 93 ? -14.236 12.656 34.478 1.00 69.50 93 ILE A CA 1
ATOM 700 C C . ILE A 1 93 ? -13.900 13.858 35.355 1.00 69.50 93 ILE A C 1
ATOM 702 O O . ILE A 1 93 ? -14.740 14.735 35.574 1.00 69.50 93 ILE A O 1
ATOM 706 N N . VAL A 1 94 ? -12.667 13.912 35.851 1.00 73.62 94 VAL A N 1
ATOM 707 C CA . VAL A 1 94 ? -12.160 15.084 36.572 1.00 73.62 94 VAL A CA 1
ATOM 708 C C . VAL A 1 94 ? -11.516 16.021 35.560 1.00 73.62 94 VAL A C 1
ATOM 710 O O . VAL A 1 94 ? -10.573 15.640 34.867 1.00 73.62 94 VAL A O 1
ATOM 713 N N . VAL A 1 95 ? -12.047 17.237 35.460 1.00 61.56 95 VAL A N 1
ATOM 714 C CA . VAL A 1 95 ? -11.510 18.296 34.605 1.00 61.56 95 VAL A CA 1
ATOM 715 C C . VAL A 1 95 ? -10.743 19.279 35.472 1.00 61.56 95 VAL A C 1
ATOM 717 O O . VAL A 1 95 ? -11.296 19.844 36.417 1.00 61.56 95 VAL A O 1
ATOM 720 N N . SER A 1 96 ? -9.483 19.503 35.110 1.00 66.94 96 SER A N 1
ATOM 721 C CA . SER A 1 96 ? -8.626 20.525 35.704 1.00 66.94 96 SER A CA 1
ATOM 722 C C . SER A 1 96 ? -7.947 21.331 34.606 1.00 66.94 96 SER A C 1
ATOM 724 O O . SER A 1 96 ? -7.440 20.750 33.644 1.00 66.94 96 SER A O 1
ATOM 726 N N . SER A 1 97 ? -7.881 22.652 34.758 1.00 70.06 97 SER A N 1
ATOM 727 C CA . SER A 1 97 ? -7.335 23.555 33.737 1.00 70.06 97 SER A CA 1
ATOM 728 C C . SER A 1 97 ? -7.990 23.388 32.358 1.00 70.06 97 SER A C 1
ATOM 730 O O . SER A 1 97 ? -7.329 23.484 31.324 1.00 70.06 97 SER A O 1
ATOM 732 N N . GLY A 1 98 ? -9.296 23.125 32.329 1.00 54.69 98 GLY A N 1
ATOM 733 C CA . GLY A 1 98 ? -10.062 23.031 31.091 1.00 54.69 98 GLY A CA 1
ATOM 734 C C . GLY A 1 98 ? -9.966 21.699 30.342 1.00 54.69 98 GLY A C 1
ATOM 735 O O . GLY A 1 98 ? -10.543 21.582 29.260 1.00 54.69 98 GLY A O 1
ATOM 736 N N . VAL A 1 99 ? -9.248 20.700 30.868 1.00 54.94 99 VAL A N 1
ATOM 737 C CA . VAL A 1 99 ? -9.112 19.374 30.246 1.00 54.94 99 VAL A CA 1
ATOM 738 C C . VAL A 1 99 ? -9.331 18.279 31.285 1.00 54.94 99 VAL A C 1
ATOM 740 O O . VAL A 1 99 ? -8.826 18.357 32.402 1.00 54.94 99 VAL A O 1
ATOM 743 N N . GLY A 1 100 ? -10.074 17.240 30.913 1.00 60.03 100 GLY A N 1
ATOM 744 C CA . GLY A 1 100 ? -10.254 16.048 31.740 1.00 60.03 100 GLY A CA 1
ATOM 745 C C . GLY A 1 100 ? -10.321 14.797 30.884 1.00 60.03 100 GLY A C 1
ATOM 746 O O . GLY A 1 100 ? -10.821 14.842 29.763 1.00 60.03 100 GLY A O 1
ATOM 747 N N . THR A 1 101 ? -9.802 13.687 31.401 1.00 57.75 101 THR A N 1
ATOM 748 C CA . THR A 1 101 ? -9.915 12.375 30.752 1.00 57.75 101 THR A CA 1
ATOM 749 C C . THR A 1 101 ? -10.546 11.409 31.736 1.00 57.75 101 THR A C 1
ATOM 751 O O . THR A 1 101 ? -10.085 11.305 32.870 1.00 57.75 101 THR A O 1
ATOM 754 N N . GLY A 1 102 ? -11.610 10.732 31.320 1.00 64.88 102 GLY A N 1
ATOM 755 C CA . GLY A 1 102 ? -12.139 9.575 32.034 1.00 64.88 102 GLY A CA 1
ATOM 756 C C . GLY A 1 102 ? -11.978 8.342 31.174 1.00 64.88 102 GLY A C 1
ATOM 757 O O . GLY A 1 102 ? -12.031 8.418 29.944 1.00 64.88 102 GLY A O 1
ATOM 758 N N . THR A 1 103 ? -11.764 7.215 31.834 1.00 60.66 103 THR A N 1
ATOM 759 C CA . THR A 1 103 ? -11.627 5.928 31.170 1.00 60.66 103 THR A CA 1
ATOM 760 C C . THR A 1 103 ? -12.592 4.935 31.784 1.00 60.66 103 THR A C 1
ATOM 762 O O . THR A 1 103 ? -12.905 5.015 32.972 1.00 60.66 103 THR A O 1
ATOM 765 N N . THR A 1 104 ? -13.075 4.017 30.961 1.00 63.03 104 THR A N 1
ATOM 766 C CA . THR A 1 104 ? -13.784 2.826 31.419 1.00 63.03 104 THR A CA 1
ATOM 767 C C . THR A 1 104 ? -13.348 1.646 30.567 1.00 63.03 104 THR A C 1
ATOM 769 O O . THR A 1 104 ? -13.011 1.821 29.396 1.00 63.03 104 THR A O 1
ATOM 772 N N . THR A 1 105 ? -13.321 0.459 31.156 1.00 62.56 105 THR A N 1
ATOM 773 C CA . THR A 1 105 ? -12.943 -0.776 30.469 1.00 62.56 105 THR A CA 1
ATOM 774 C C . THR A 1 105 ? -14.171 -1.657 30.366 1.00 62.56 105 THR A C 1
ATOM 776 O O . THR A 1 105 ? -14.889 -1.838 31.355 1.00 62.56 105 THR A O 1
ATOM 779 N N . LEU A 1 106 ? -14.399 -2.198 29.173 1.00 61.59 106 LEU A N 1
ATOM 780 C CA . LEU A 1 106 ? -15.438 -3.195 28.971 1.00 61.59 106 LEU A CA 1
ATOM 781 C C . LEU A 1 106 ? -15.016 -4.487 29.686 1.00 61.59 106 LEU A C 1
ATOM 783 O O . LEU A 1 106 ? -13.878 -4.939 29.524 1.00 61.59 106 LEU A O 1
ATOM 787 N N . ALA A 1 107 ? -15.877 -5.022 30.551 1.00 60.78 107 ALA A N 1
ATOM 788 C CA . ALA A 1 107 ? -15.652 -6.317 31.176 1.00 60.78 107 ALA A CA 1
ATOM 789 C C . ALA A 1 107 ? -15.504 -7.387 30.107 1.00 60.78 107 ALA A C 1
ATOM 791 O O . ALA A 1 107 ? -16.051 -7.256 29.026 1.00 60.78 107 ALA A O 1
ATOM 792 N N . LEU A 1 108 ? -14.754 -8.427 30.446 1.00 58.41 108 LEU A N 1
ATOM 793 C CA . LEU A 1 108 ? -14.857 -9.690 29.738 1.00 58.41 108 LEU A CA 1
ATOM 794 C C . LEU A 1 108 ? -15.940 -10.466 30.468 1.00 58.41 108 LEU A C 1
ATOM 796 O O . LEU A 1 108 ? -15.756 -10.751 31.659 1.00 58.41 108 LEU A O 1
ATOM 800 N N . ASP A 1 109 ? -17.035 -10.787 29.799 1.00 55.34 109 ASP A N 1
ATOM 801 C CA . ASP A 1 109 ? -18.099 -11.579 30.412 1.00 55.34 109 ASP A CA 1
ATOM 802 C C . ASP A 1 109 ? -18.221 -12.991 29.803 1.00 55.34 109 ASP A C 1
ATOM 804 O O . ASP A 1 109 ? -18.743 -13.912 30.440 1.00 55.34 109 ASP A O 1
ATOM 808 N N . GLY A 1 110 ? -17.587 -13.199 28.643 1.00 52.19 110 GLY A N 1
ATOM 809 C CA . GLY A 1 110 ? -17.474 -14.498 27.989 1.00 52.19 110 GLY A CA 1
ATOM 810 C C . GLY A 1 110 ? -18.646 -14.847 27.071 1.00 52.19 110 GLY A C 1
ATOM 811 O O . GLY A 1 110 ? -18.700 -15.987 26.599 1.00 52.19 110 GLY A O 1
ATOM 812 N N . PHE A 1 111 ? -19.565 -13.915 26.812 1.00 51.66 111 PHE A N 1
ATOM 813 C CA . PHE A 1 111 ? -20.664 -14.067 25.861 1.00 51.66 111 PHE A CA 1
ATOM 814 C C . PHE A 1 111 ? -20.353 -13.337 24.547 1.00 51.66 111 PHE A C 1
ATOM 816 O O . PHE A 1 111 ? -19.436 -12.537 24.484 1.00 51.66 111 PHE A O 1
ATOM 823 N N . THR A 1 112 ? -20.972 -13.739 23.433 1.00 49.19 112 THR A N 1
ATOM 824 C CA . THR A 1 112 ? -20.788 -13.073 22.129 1.00 49.19 112 THR A CA 1
ATOM 825 C C . THR A 1 112 ? -22.132 -12.503 21.699 1.00 49.19 112 THR A C 1
ATOM 827 O O . THR A 1 112 ? -23.045 -13.259 21.358 1.00 49.19 112 THR A O 1
ATOM 830 N N . GLU A 1 113 ? -22.251 -11.185 21.694 1.00 54.81 113 GLU A N 1
ATOM 831 C CA . GLU A 1 113 ? -23.515 -10.452 21.589 1.00 54.81 113 GLU A CA 1
ATOM 832 C C . GLU A 1 113 ? -23.615 -9.640 20.285 1.00 54.81 113 GLU A C 1
ATOM 834 O O . GLU A 1 113 ? -24.692 -9.193 19.879 1.00 54.81 113 GLU A O 1
ATOM 839 N N . GLY A 1 114 ? -22.521 -9.587 19.518 1.00 51.47 114 GLY A N 1
ATOM 840 C CA . GLY A 1 114 ? -22.483 -9.034 18.170 1.00 51.47 114 GLY A CA 1
ATOM 841 C C . GLY A 1 114 ? -22.125 -7.552 18.145 1.00 51.47 114 GLY A C 1
ATOM 842 O O . GLY A 1 114 ? -21.148 -7.129 18.753 1.00 51.47 114 GLY A O 1
ATOM 843 N N . THR A 1 115 ? -22.846 -6.774 17.333 1.00 48.50 115 THR A N 1
ATOM 844 C CA . THR A 1 115 ? -22.579 -5.344 17.154 1.00 48.50 115 THR A CA 1
ATOM 845 C C . THR A 1 115 ? -23.558 -4.506 17.961 1.00 48.50 115 THR A C 1
ATOM 847 O O . THR A 1 115 ? -24.765 -4.562 17.718 1.00 48.50 115 THR A O 1
ATOM 850 N N . GLU A 1 116 ? -23.033 -3.664 18.841 1.00 51.75 116 GLU A N 1
ATOM 851 C CA . GLU A 1 116 ? -23.822 -2.821 19.735 1.00 51.75 116 GLU A CA 1
ATOM 852 C C . GLU A 1 116 ? -23.581 -1.336 19.487 1.00 51.75 116 GLU A C 1
ATOM 854 O O . GLU A 1 116 ? -22.511 -0.933 19.030 1.00 51.75 116 GLU A O 1
ATOM 859 N N . VAL A 1 117 ? -24.571 -0.500 19.811 1.00 53.38 117 VAL A N 1
ATOM 860 C CA . VAL A 1 117 ? -24.423 0.960 19.772 1.00 53.38 117 VAL A CA 1
ATOM 861 C C . VAL A 1 117 ? -24.459 1.547 21.179 1.00 53.38 117 VAL A C 1
ATOM 863 O O . VAL A 1 117 ? -25.509 1.537 21.829 1.00 53.38 117 VAL A O 1
ATOM 866 N N . ILE A 1 118 ? -23.333 2.122 21.613 1.00 56.62 118 ILE A N 1
ATOM 867 C CA . ILE A 1 118 ? -23.197 2.825 22.894 1.00 56.62 118 ILE A CA 1
ATOM 868 C C . ILE A 1 118 ? -23.259 4.336 22.675 1.00 56.62 118 ILE A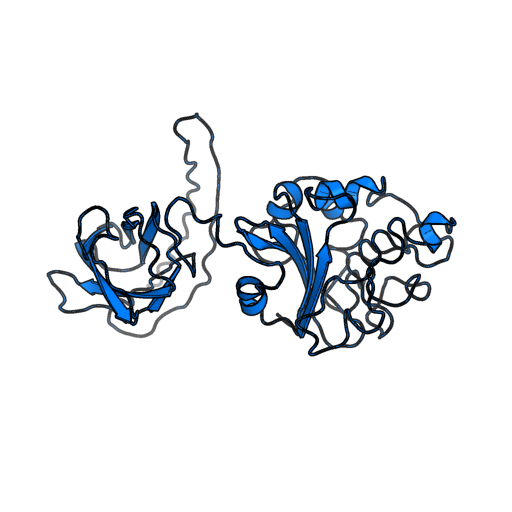 C 1
ATOM 870 O O . ILE A 1 118 ? -22.477 4.904 21.910 1.00 56.62 118 ILE A O 1
ATOM 874 N N . ASN A 1 119 ? -24.138 4.996 23.426 1.00 61.53 119 ASN A N 1
ATOM 875 C CA . ASN A 1 119 ? -24.304 6.441 23.444 1.00 61.53 119 ASN A CA 1
ATOM 876 C C . ASN A 1 119 ? -23.838 7.022 24.771 1.00 61.53 119 ASN A C 1
ATOM 878 O O . ASN A 1 119 ? -24.399 6.720 25.820 1.00 61.53 119 ASN A O 1
ATOM 882 N N . PHE A 1 120 ? -22.865 7.925 24.738 1.00 60.62 120 PHE A N 1
ATOM 883 C CA . PHE A 1 120 ? -22.420 8.601 25.954 1.00 60.62 120 PHE A CA 1
ATOM 884 C C . PHE A 1 120 ? -23.193 9.900 26.186 1.00 60.62 120 PHE A C 1
ATOM 886 O O . PHE A 1 120 ? -23.255 10.767 25.316 1.00 60.62 120 PHE A O 1
ATOM 893 N N . THR A 1 121 ? -23.731 10.051 27.394 1.00 61.84 121 THR A N 1
ATOM 894 C CA . THR A 1 121 ? -24.340 11.282 27.905 1.00 61.84 121 THR A CA 1
ATOM 895 C C . THR A 1 121 ? -23.460 11.838 29.013 1.00 61.84 121 THR A C 1
ATOM 897 O O . THR A 1 121 ? -23.196 11.143 29.989 1.00 61.84 121 THR A O 1
ATOM 900 N N . ILE A 1 122 ? -23.015 13.089 28.898 1.00 61.47 122 ILE A N 1
ATOM 901 C CA . ILE A 1 122 ? -22.171 13.730 29.914 1.00 61.47 122 ILE A CA 1
ATOM 902 C C . ILE A 1 122 ? -22.997 14.749 30.699 1.00 61.47 122 ILE A C 1
ATOM 904 O O . ILE A 1 122 ? -23.591 15.668 30.127 1.00 61.47 122 ILE A O 1
ATOM 908 N N . THR A 1 123 ? -23.008 14.597 32.019 1.00 61.84 123 THR A N 1
ATOM 909 C CA . THR A 1 123 ? -23.691 15.486 32.959 1.00 61.84 123 THR A CA 1
ATOM 910 C C . THR A 1 123 ? -22.700 16.091 33.950 1.00 61.84 123 THR A C 1
ATOM 912 O O . THR A 1 123 ? -21.630 15.545 34.220 1.00 61.84 123 THR A O 1
ATOM 915 N N . ASN A 1 124 ? -23.036 17.260 34.487 1.00 59.41 124 ASN A N 1
ATOM 916 C CA . ASN A 1 124 ? -22.326 17.889 35.597 1.00 59.41 124 ASN A CA 1
ATOM 917 C C . ASN A 1 124 ? -23.372 18.240 36.660 1.00 59.41 124 ASN A C 1
ATOM 919 O O . ASN A 1 124 ? -24.483 18.633 36.312 1.00 59.41 124 ASN A O 1
ATOM 923 N N . SER A 1 125 ? -23.036 18.140 37.946 1.00 52.22 125 SER A N 1
ATOM 924 C CA . SER A 1 125 ? -23.971 18.447 39.040 1.00 52.22 125 SER A CA 1
ATOM 925 C C . SER A 1 125 ? -24.522 19.884 39.014 1.00 52.22 125 SER A C 1
ATOM 927 O O . SER A 1 125 ? -25.539 20.154 39.648 1.00 52.22 125 SER A O 1
ATOM 929 N N . VAL A 1 126 ? -23.887 20.792 38.265 1.00 53.53 126 VAL A N 1
ATOM 930 C CA . VAL A 1 126 ? -24.276 22.202 38.107 1.00 53.53 126 VAL A CA 1
ATOM 931 C C . VAL A 1 126 ? -25.076 22.466 36.817 1.00 53.53 126 VAL A C 1
ATOM 933 O O . VAL A 1 126 ? -25.807 23.452 36.747 1.00 53.53 126 VAL A O 1
ATOM 936 N N . TYR A 1 127 ? -25.001 21.596 35.801 1.00 49.34 127 TYR A N 1
ATOM 937 C CA . TYR A 1 127 ? -25.609 21.822 34.481 1.00 49.34 127 TYR A CA 1
ATOM 938 C C . TYR A 1 127 ? -26.307 20.550 33.973 1.00 49.34 127 TYR A C 1
ATOM 940 O O . TYR A 1 127 ? -25.667 19.524 33.752 1.00 49.34 127 TYR A O 1
ATOM 948 N N . ALA A 1 128 ? -27.628 20.629 33.781 1.00 44.84 128 ALA A N 1
ATOM 949 C CA . ALA A 1 128 ? -28.509 19.464 33.668 1.00 44.84 128 ALA A CA 1
ATOM 950 C C . ALA A 1 128 ? -28.192 18.490 32.511 1.00 44.84 128 ALA A C 1
ATOM 952 O O . ALA A 1 128 ? -28.392 17.299 32.699 1.00 44.84 128 ALA A O 1
ATOM 953 N N . VAL A 1 129 ? -27.666 18.941 31.364 1.00 45.34 129 VAL A N 1
ATOM 954 C CA . VAL A 1 129 ? -27.103 18.119 30.264 1.00 45.34 129 VAL A CA 1
ATOM 955 C C . VAL A 1 129 ? -26.224 19.053 29.412 1.00 45.34 129 VAL A C 1
ATOM 957 O O . VAL A 1 129 ? -26.692 20.139 29.075 1.00 45.34 129 VAL A O 1
ATOM 960 N N . ILE A 1 130 ? -24.979 18.689 29.063 1.00 48.66 130 ILE A N 1
ATOM 961 C CA . ILE A 1 130 ? -24.041 19.602 28.352 1.00 48.66 130 ILE A CA 1
ATOM 962 C C . ILE A 1 130 ? -23.476 19.034 27.030 1.00 48.66 130 ILE A C 1
ATOM 964 O O . ILE A 1 130 ? -22.397 19.428 26.599 1.00 48.66 130 ILE A O 1
ATOM 968 N N . GLY A 1 131 ? -24.148 18.108 26.341 1.00 44.50 131 GLY A N 1
ATOM 969 C CA . GLY A 1 131 ? -23.630 17.663 25.039 1.00 44.50 131 GLY A CA 1
ATOM 970 C C . GLY A 1 131 ? -24.389 16.531 24.365 1.00 44.50 131 GLY A C 1
ATOM 971 O O . GLY A 1 131 ? -25.077 15.753 25.019 1.00 44.50 131 GLY A O 1
ATOM 972 N N . THR A 1 132 ? -24.262 16.490 23.038 1.00 47.28 132 THR A N 1
ATOM 973 C CA . THR A 1 132 ? -24.968 15.614 22.095 1.00 47.28 132 THR A CA 1
ATOM 974 C C . THR A 1 132 ? -24.547 14.150 22.173 1.00 47.28 132 THR A C 1
ATOM 976 O O . THR A 1 132 ? -23.372 13.828 22.332 1.00 47.28 132 THR A O 1
ATOM 979 N N . THR A 1 133 ? -25.532 13.283 21.951 1.00 46.34 133 THR A N 1
ATOM 980 C CA . THR A 1 133 ? -25.423 11.843 21.715 1.00 46.34 133 THR A CA 1
ATOM 981 C C . THR A 1 133 ? -24.455 11.540 20.566 1.00 46.34 133 THR A C 1
ATOM 9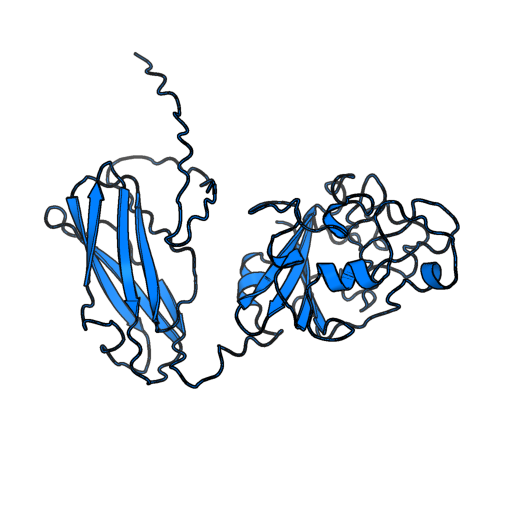83 O O . THR A 1 133 ? -24.710 11.941 19.433 1.00 46.34 133 THR A O 1
ATOM 986 N N . GLN A 1 134 ? -23.359 10.834 20.849 1.00 48.00 134 GLN A N 1
ATOM 987 C CA . GLN A 1 134 ? -22.481 10.245 19.832 1.00 48.00 134 GLN A CA 1
ATOM 988 C C . GLN A 1 134 ? -22.630 8.726 19.886 1.00 48.00 134 GLN A C 1
ATOM 990 O O . GLN A 1 134 ? -22.476 8.147 20.962 1.00 48.00 134 GLN A O 1
ATOM 995 N N . ASN A 1 135 ? -22.932 8.118 18.738 1.00 47.59 135 ASN A N 1
ATOM 996 C CA . ASN A 1 135 ? -23.101 6.675 18.595 1.00 47.59 135 ASN A CA 1
ATOM 997 C C . ASN A 1 135 ? -21.733 6.016 18.373 1.00 47.59 135 ASN A C 1
ATOM 999 O O . ASN A 1 135 ? -21.041 6.356 17.413 1.00 47.59 135 ASN A O 1
ATOM 1003 N N . TYR A 1 136 ? -21.370 5.051 19.215 1.00 51.03 136 TYR A N 1
ATOM 1004 C CA . TYR A 1 136 ? -20.188 4.205 19.030 1.00 51.03 136 TYR A CA 1
ATOM 1005 C C . TYR A 1 136 ? -20.611 2.783 18.726 1.00 51.03 136 TYR A C 1
ATOM 1007 O O . TYR A 1 136 ? -21.468 2.252 19.419 1.00 51.03 136 TYR A O 1
ATOM 1015 N N . THR A 1 137 ? -20.011 2.179 17.703 1.00 44.78 137 THR A N 1
ATOM 1016 C CA . THR A 1 137 ? -20.241 0.774 17.366 1.00 44.78 137 THR A CA 1
ATOM 1017 C C . THR A 1 137 ? -19.230 -0.088 18.120 1.00 44.78 137 THR A C 1
ATOM 1019 O O . THR A 1 137 ? -18.028 0.098 17.957 1.00 44.78 137 THR A O 1
ATOM 1022 N N . VAL A 1 138 ? -19.699 -1.002 18.958 1.00 48.69 138 VAL A N 1
ATOM 1023 C CA . VAL A 1 138 ? -18.876 -1.987 19.674 1.00 48.69 138 VAL A CA 1
ATOM 1024 C C . VAL A 1 138 ? -19.060 -3.327 18.981 1.00 48.69 138 VAL A C 1
ATOM 1026 O O . VAL A 1 138 ? -20.183 -3.675 18.628 1.00 48.69 138 VAL A O 1
ATOM 1029 N N . SER A 1 139 ? -17.964 -4.036 18.722 1.00 45.34 139 SER A N 1
ATOM 1030 C CA . SER A 1 139 ? -18.016 -5.410 18.221 1.00 45.34 139 SER A CA 1
ATOM 1031 C C . SER A 1 139 ? -17.543 -6.310 19.346 1.00 45.34 139 SER A C 1
ATOM 1033 O O . SER A 1 139 ? -16.363 -6.308 19.685 1.00 45.34 139 SER A O 1
ATOM 1035 N N . ASP A 1 140 ? -18.470 -7.053 19.927 1.00 50.69 140 ASP A N 1
ATOM 1036 C CA . ASP A 1 140 ? -18.172 -8.016 20.971 1.00 50.69 140 ASP A CA 1
ATOM 1037 C C . ASP A 1 140 ? -17.579 -9.301 20.365 1.00 50.69 140 ASP A C 1
ATOM 1039 O O . ASP A 1 140 ? -18.149 -9.923 19.460 1.00 50.69 140 ASP A O 1
ATOM 1043 N N . ILE A 1 141 ? -16.381 -9.652 20.837 1.00 50.00 141 ILE A N 1
ATOM 1044 C CA . ILE A 1 141 ? -15.620 -10.838 20.444 1.00 50.00 141 ILE A CA 1
ATOM 1045 C C . ILE A 1 141 ? -14.967 -11.383 21.712 1.00 50.00 141 ILE A C 1
ATOM 1047 O O . ILE A 1 141 ? -13.766 -11.221 21.942 1.00 50.00 141 ILE A O 1
ATOM 1051 N N . SER A 1 142 ? -15.779 -11.989 22.571 1.00 44.00 142 SER A N 1
ATOM 1052 C CA . SER A 1 142 ? -15.299 -12.612 23.798 1.00 44.00 142 SER A CA 1
ATOM 1053 C C . SER A 1 142 ? -14.237 -13.694 23.572 1.00 44.00 142 SER A C 1
ATOM 1055 O O . SER A 1 142 ? -14.121 -14.360 22.533 1.00 44.00 142 SER A O 1
ATOM 1057 N N . THR A 1 143 ? -13.410 -13.845 24.606 1.00 43.00 143 THR A N 1
ATOM 1058 C CA . THR A 1 143 ? -12.210 -14.684 24.669 1.00 43.00 143 THR A CA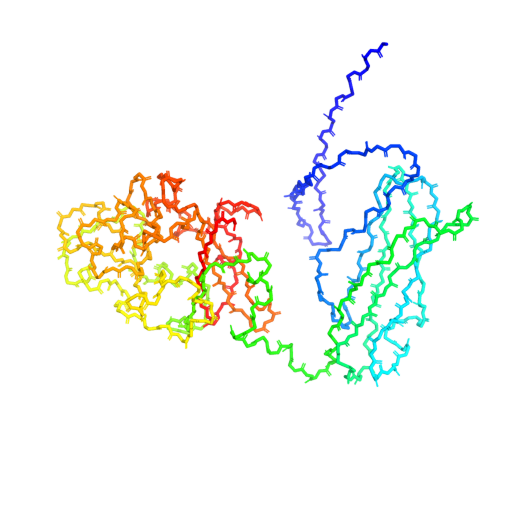 1
ATOM 1059 C C . THR A 1 143 ? -12.458 -16.114 24.193 1.00 43.00 143 THR A C 1
ATOM 1061 O O . THR A 1 143 ? -13.006 -16.944 24.916 1.00 43.00 143 THR A O 1
ATOM 1064 N N . GLY A 1 144 ? -11.984 -16.419 22.986 1.00 40.97 144 GLY A N 1
ATOM 1065 C CA . GLY A 1 144 ? -12.044 -17.757 22.393 1.00 40.97 144 GLY A CA 1
ATOM 1066 C C . GLY A 1 144 ? -12.513 -17.751 20.944 1.00 40.97 144 GLY A C 1
ATOM 1067 O O . GLY A 1 144 ? -12.126 -18.637 20.180 1.00 40.97 144 GLY A O 1
ATOM 1068 N N . ALA A 1 145 ? -13.253 -16.722 20.528 1.00 36.97 145 ALA A N 1
ATOM 1069 C CA . ALA A 1 145 ? -13.314 -16.379 19.121 1.00 36.97 145 ALA A CA 1
ATOM 1070 C C . ALA A 1 145 ? -11.947 -15.805 18.735 1.00 36.97 145 ALA A C 1
ATOM 1072 O O . ALA A 1 145 ? -11.416 -14.912 19.395 1.00 36.97 145 ALA A O 1
ATOM 1073 N N . THR A 1 146 ? -11.337 -16.370 17.692 1.00 36.88 146 THR A N 1
ATOM 1074 C CA . THR A 1 146 ? -10.223 -15.725 16.992 1.00 36.88 146 THR A CA 1
ATOM 1075 C C . THR A 1 146 ? -10.563 -14.249 16.835 1.00 36.88 146 THR A C 1
ATOM 1077 O O . THR A 1 146 ? -11.690 -13.978 16.405 1.00 36.88 146 THR A O 1
ATOM 1080 N N . GLU A 1 147 ? -9.616 -13.357 17.181 1.00 38.62 147 GLU A N 1
ATOM 1081 C CA . GLU A 1 147 ? -9.575 -11.940 16.763 1.00 38.62 147 GLU A CA 1
ATOM 1082 C C . GLU A 1 147 ? -10.441 -11.759 15.524 1.00 38.62 147 GLU A C 1
ATOM 1084 O O . GLU A 1 147 ? -10.269 -12.611 14.636 1.00 38.62 147 GLU A O 1
ATOM 1089 N N . PRO A 1 148 ? -11.335 -10.740 15.454 1.00 44.44 148 PRO A N 1
ATOM 1090 C CA . PRO A 1 148 ? -12.256 -10.578 14.332 1.00 44.44 148 PRO A CA 1
ATOM 1091 C C . PRO A 1 148 ? -11.459 -10.917 13.109 1.00 44.44 148 PRO A C 1
ATOM 1093 O O . PRO A 1 148 ? -10.443 -10.260 12.875 1.00 44.44 148 PRO A O 1
ATOM 1096 N N . ILE A 1 149 ? -11.806 -12.026 12.444 1.00 47.50 149 ILE A N 1
ATOM 1097 C CA . ILE A 1 149 ? -11.039 -12.453 11.289 1.00 47.50 149 ILE A CA 1
ATOM 1098 C C . ILE A 1 149 ? -11.368 -11.373 10.288 1.00 47.50 149 ILE A C 1
ATOM 1100 O O . ILE A 1 149 ? -12.364 -11.441 9.564 1.00 47.50 149 ILE A O 1
ATOM 1104 N N . TYR A 1 150 ? -10.558 -10.319 10.312 1.00 56.25 150 TYR A N 1
ATOM 1105 C CA . TYR A 1 150 ? -10.553 -9.323 9.300 1.00 56.25 150 TYR A CA 1
ATOM 1106 C C . TYR A 1 150 ? -10.262 -10.187 8.078 1.00 56.25 150 TYR A C 1
ATOM 1108 O O . TYR A 1 150 ? -9.287 -10.942 7.984 1.00 56.25 150 TYR A O 1
ATOM 1116 N N . THR A 1 151 ? -11.239 -10.236 7.199 1.00 65.62 151 THR A N 1
ATOM 1117 C CA . THR A 1 151 ? -10.977 -10.773 5.887 1.00 65.62 151 THR A CA 1
ATOM 1118 C C . THR A 1 151 ? -10.279 -9.645 5.142 1.00 65.62 151 THR A C 1
ATOM 1120 O O . THR A 1 151 ? -10.587 -8.473 5.377 1.00 65.62 151 THR A O 1
ATOM 1123 N N . PRO A 1 152 ? -9.362 -9.938 4.216 1.00 70.44 152 PRO A N 1
ATOM 1124 C CA . PRO A 1 152 ? -8.840 -8.913 3.313 1.00 70.44 152 PRO A CA 1
ATOM 1125 C C . PRO A 1 152 ? -9.963 -8.148 2.577 1.00 70.44 152 PRO A C 1
ATOM 1127 O O . PRO A 1 152 ? -9.779 -7.018 2.134 1.00 70.44 152 PRO A O 1
ATOM 1130 N N . SER A 1 153 ? -11.166 -8.728 2.493 1.00 67.25 153 SER A N 1
ATOM 1131 C CA . SER A 1 153 ? -12.388 -8.073 2.022 1.00 67.25 153 SER A CA 1
ATOM 1132 C C . SER A 1 153 ? -13.063 -7.096 3.002 1.00 67.25 153 SER A C 1
ATOM 1134 O O . SER A 1 153 ? -14.066 -6.498 2.645 1.00 67.25 153 SER A O 1
ATOM 1136 N N . ALA A 1 154 ? -12.587 -6.902 4.229 1.00 63.41 154 ALA A N 1
ATOM 1137 C CA . ALA A 1 154 ? -13.125 -5.871 5.116 1.00 63.41 154 ALA A CA 1
ATOM 1138 C C . ALA A 1 154 ? -12.504 -4.520 4.742 1.00 63.41 154 ALA A C 1
ATOM 1140 O O . ALA A 1 154 ? -11.298 -4.386 4.854 1.00 63.41 154 ALA A O 1
ATOM 1141 N N . TYR A 1 155 ? -13.275 -3.521 4.297 1.00 67.44 155 TYR A N 1
ATOM 1142 C CA . TYR A 1 155 ? -12.718 -2.254 3.776 1.00 67.44 155 TYR A CA 1
ATOM 1143 C C . TYR A 1 155 ? -12.955 -1.035 4.669 1.00 67.44 155 TYR A C 1
ATOM 1145 O O . TYR A 1 155 ? -12.647 0.064 4.237 1.00 67.44 155 TYR A O 1
ATOM 1153 N N . SER A 1 156 ? -13.506 -1.167 5.878 1.00 62.19 156 SER A N 1
ATOM 1154 C CA . SER A 1 156 ? -14.003 -0.020 6.666 1.00 62.19 156 SER A CA 1
ATOM 1155 C C . SER A 1 156 ? -12.976 1.108 6.866 1.00 62.19 156 SER A C 1
ATOM 1157 O O . SER A 1 156 ? -13.300 2.277 6.652 1.00 62.19 156 SER A O 1
ATOM 1159 N N . THR A 1 157 ? -11.722 0.781 7.189 1.00 68.31 157 THR A N 1
ATOM 1160 C CA . THR A 1 157 ? -10.634 1.770 7.330 1.00 68.31 157 THR A CA 1
ATOM 1161 C C . THR A 1 157 ? -10.248 2.415 5.998 1.00 68.31 157 THR A C 1
ATOM 1163 O O . THR A 1 157 ? -9.981 3.613 5.936 1.00 68.31 157 THR A O 1
ATOM 1166 N N . VAL A 1 158 ? -10.276 1.644 4.910 1.00 72.56 158 VAL A N 1
ATOM 1167 C CA . VAL A 1 158 ? -10.038 2.131 3.546 1.00 72.56 158 VAL A CA 1
ATOM 1168 C C . VAL A 1 158 ? -11.199 3.024 3.090 1.00 72.56 158 VAL A C 1
ATOM 1170 O O . VAL A 1 158 ? -10.967 4.099 2.542 1.00 72.56 158 VAL A O 1
ATOM 1173 N N . SER A 1 159 ? -12.446 2.648 3.376 1.00 65.50 159 SER A N 1
ATOM 1174 C CA . SER A 1 159 ? -13.664 3.399 3.055 1.00 65.50 159 SER A CA 1
ATOM 1175 C C . SER A 1 159 ? -13.703 4.772 3.721 1.00 65.50 159 SER A C 1
ATOM 1177 O O . SER A 1 159 ? -14.208 5.709 3.109 1.00 65.50 159 SER A O 1
ATOM 1179 N N . ALA A 1 160 ? -13.105 4.938 4.906 1.00 63.16 160 ALA A N 1
ATOM 1180 C CA . ALA A 1 160 ? -12.954 6.252 5.539 1.00 63.16 160 ALA A CA 1
ATOM 1181 C C . ALA A 1 160 ? -12.148 7.245 4.675 1.00 63.16 160 ALA A C 1
ATOM 1183 O O . ALA A 1 160 ? -12.318 8.453 4.804 1.00 63.16 160 ALA A O 1
ATOM 1184 N N . THR A 1 161 ? -11.313 6.748 3.753 1.00 74.38 161 THR A N 1
ATOM 1185 C CA . THR A 1 161 ? -10.583 7.579 2.778 1.00 74.38 161 THR A CA 1
ATOM 1186 C C . THR A 1 161 ? -11.340 7.807 1.467 1.00 74.38 161 THR A C 1
ATOM 1188 O O . THR A 1 161 ? -10.868 8.562 0.625 1.00 74.38 161 THR A O 1
ATOM 1191 N N . SER A 1 162 ? -12.505 7.172 1.286 1.00 81.50 162 SER A N 1
ATOM 1192 C CA . SER A 1 162 ? -13.347 7.263 0.081 1.00 81.50 162 SER A CA 1
ATOM 1193 C C . SER A 1 162 ? -12.568 7.114 -1.241 1.00 81.50 162 SER A C 1
ATOM 1195 O O . SER A 1 162 ? -12.632 7.998 -2.100 1.00 81.50 162 SER A O 1
ATOM 1197 N N . PRO A 1 163 ? -11.797 6.026 -1.434 1.00 88.94 163 PRO A N 1
ATOM 1198 C CA . PRO A 1 163 ? -10.966 5.888 -2.620 1.00 88.94 163 PRO A CA 1
ATOM 1199 C C . PRO A 1 163 ? -11.815 5.674 -3.877 1.00 88.94 163 PRO A C 1
ATOM 1201 O O . PRO A 1 163 ? -12.871 5.045 -3.850 1.00 88.94 163 PRO A O 1
ATOM 1204 N N . SER A 1 164 ? -11.307 6.147 -5.011 1.00 90.56 164 SER A N 1
ATOM 1205 C CA . SER A 1 164 ? -11.885 5.892 -6.333 1.00 90.56 164 SER A CA 1
ATOM 1206 C C . SER A 1 164 ? -11.584 4.476 -6.832 1.00 90.56 164 SER A C 1
ATOM 1208 O O . SER A 1 164 ? -12.361 3.914 -7.601 1.00 90.56 164 SER A O 1
ATOM 1210 N N . ALA A 1 165 ? -10.476 3.882 -6.388 1.00 92.44 165 ALA A N 1
ATOM 1211 C CA . ALA A 1 165 ? -10.189 2.471 -6.604 1.00 92.44 165 ALA A CA 1
ATOM 1212 C C . ALA A 1 165 ? -9.384 1.882 -5.443 1.00 92.44 165 ALA A C 1
ATOM 1214 O O . ALA A 1 165 ? -8.589 2.581 -4.815 1.00 92.44 165 ALA A O 1
ATOM 1215 N N . PHE A 1 166 ? -9.577 0.590 -5.185 1.00 94.25 166 PHE A N 1
ATOM 1216 C CA . PHE A 1 166 ? -8.832 -0.220 -4.228 1.00 94.25 166 PHE A CA 1
ATOM 1217 C C . PHE A 1 166 ? -8.665 -1.632 -4.789 1.00 94.25 166 PHE A C 1
ATOM 1219 O O . PHE A 1 166 ? -9.627 -2.243 -5.255 1.00 94.25 166 PHE A O 1
ATOM 1226 N N . SER A 1 167 ? -7.442 -2.150 -4.770 1.00 95.06 167 SER A N 1
ATOM 1227 C CA . SER A 1 167 ? -7.113 -3.519 -5.180 1.00 95.06 167 SER A CA 1
ATOM 1228 C C . SER A 1 167 ? -6.044 -4.091 -4.268 1.00 95.06 167 SER A C 1
ATOM 1230 O O . SER A 1 167 ? -5.204 -3.349 -3.765 1.00 95.06 167 SER A O 1
ATOM 1232 N N . TYR A 1 168 ? -6.062 -5.400 -4.041 1.00 96.19 168 TYR A N 1
ATOM 1233 C CA . TYR A 1 168 ? -5.101 -6.044 -3.154 1.00 96.19 168 TYR A CA 1
ATOM 1234 C C . TYR A 1 168 ? -4.680 -7.424 -3.639 1.00 96.19 168 TYR A C 1
ATOM 1236 O O . TYR A 1 168 ? -5.348 -8.050 -4.461 1.00 96.19 168 TYR A O 1
ATOM 1244 N N . LEU A 1 169 ? -3.560 -7.898 -3.102 1.00 96.69 169 LEU A N 1
ATOM 1245 C CA . LEU A 1 169 ? -2.988 -9.212 -3.369 1.00 96.69 169 LEU A CA 1
ATOM 1246 C C . LEU A 1 169 ? -2.373 -9.817 -2.107 1.00 96.69 169 LEU A C 1
ATOM 1248 O O . LEU A 1 169 ? -1.917 -9.089 -1.222 1.00 96.69 169 LEU A O 1
ATOM 1252 N N . ALA A 1 170 ? -2.338 -11.146 -2.037 1.00 94.81 170 ALA A N 1
ATOM 1253 C CA . ALA A 1 170 ? -1.544 -11.861 -1.041 1.00 94.81 170 ALA A CA 1
ATOM 1254 C C . ALA A 1 170 ? -0.055 -11.581 -1.270 1.00 94.81 170 ALA A C 1
ATOM 1256 O O . ALA A 1 170 ? 0.432 -11.728 -2.392 1.00 94.81 170 ALA A O 1
ATOM 1257 N N . ILE A 1 171 ? 0.665 -11.162 -0.228 1.00 93.75 171 ILE A N 1
ATOM 1258 C CA . ILE A 1 171 ? 2.063 -10.759 -0.383 1.00 93.75 171 ILE A CA 1
ATOM 1259 C C . ILE A 1 171 ? 2.917 -11.973 -0.811 1.00 93.75 171 ILE A C 1
ATOM 1261 O O . ILE A 1 171 ? 2.889 -13.012 -0.138 1.00 93.75 171 ILE A O 1
ATOM 1265 N N . PRO A 1 172 ? 3.654 -11.899 -1.937 1.00 91.00 172 PRO A N 1
ATOM 1266 C CA . PRO A 1 172 ? 4.445 -13.030 -2.402 1.00 91.00 172 PRO A CA 1
ATOM 1267 C C . PRO A 1 172 ? 5.522 -13.429 -1.392 1.00 91.00 172 PRO A C 1
ATOM 1269 O O . PRO A 1 172 ? 6.183 -12.586 -0.784 1.00 91.00 172 PRO A O 1
ATOM 1272 N N . GLY A 1 173 ? 5.708 -14.738 -1.225 1.00 87.81 173 GLY A N 1
ATOM 1273 C CA . GLY A 1 173 ? 6.635 -15.291 -0.235 1.00 87.81 173 GLY A CA 1
ATOM 1274 C C . GLY A 1 173 ? 6.061 -15.411 1.182 1.00 87.81 173 GLY A C 1
ATOM 1275 O O . GLY A 1 173 ? 6.764 -15.889 2.066 1.00 87.81 173 GLY A O 1
ATOM 1276 N N . GLY A 1 174 ? 4.791 -15.054 1.397 1.00 89.38 174 GLY A N 1
ATOM 1277 C CA . GLY A 1 174 ? 4.113 -15.230 2.680 1.00 89.38 174 GLY A CA 1
ATOM 1278 C C . GLY A 1 174 ? 4.340 -14.075 3.653 1.00 89.38 174 GLY A C 1
ATOM 1279 O O . GLY A 1 174 ? 4.869 -13.027 3.294 1.00 89.38 174 GLY A O 1
ATOM 1280 N N . SER A 1 175 ? 3.877 -14.254 4.892 1.00 90.31 175 SER A N 1
ATOM 1281 C CA . SER A 1 175 ? 3.739 -13.148 5.840 1.00 90.31 175 SER A CA 1
ATOM 1282 C C . SER A 1 175 ? 5.075 -12.499 6.208 1.00 90.31 175 SER A C 1
ATOM 1284 O O . SER A 1 175 ? 6.013 -13.183 6.612 1.00 90.31 175 SER A O 1
ATOM 1286 N N . ARG A 1 176 ? 5.149 -11.173 6.056 1.00 94.00 176 ARG A N 1
ATOM 1287 C CA . ARG A 1 176 ? 6.345 -10.346 6.284 1.00 94.00 176 ARG A CA 1
ATOM 1288 C C . ARG A 1 176 ? 5.969 -8.868 6.361 1.00 94.00 176 ARG A C 1
ATOM 1290 O O . ARG A 1 176 ? 4.819 -8.529 6.093 1.00 94.00 176 ARG A O 1
ATOM 1297 N N . THR A 1 177 ? 6.903 -7.985 6.706 1.00 97.12 177 THR A N 1
ATOM 1298 C CA . THR A 1 177 ? 6.672 -6.535 6.585 1.00 97.12 177 THR A CA 1
ATOM 1299 C C . THR A 1 177 ? 6.750 -6.095 5.121 1.00 97.12 177 THR A C 1
ATOM 1301 O O . THR A 1 177 ? 7.340 -6.782 4.280 1.00 97.12 177 THR A O 1
ATOM 1304 N N . PHE A 1 178 ? 6.167 -4.943 4.782 1.00 98.19 178 PHE A N 1
ATOM 1305 C CA . PHE A 1 178 ? 6.292 -4.433 3.415 1.00 98.19 178 PHE A CA 1
ATOM 1306 C C . PHE A 1 178 ? 7.729 -3.968 3.115 1.00 98.19 178 PHE A C 1
ATOM 1308 O O . PHE A 1 178 ? 8.202 -4.170 1.995 1.00 98.19 178 PHE A O 1
ATOM 1315 N N . LEU A 1 179 ? 8.458 -3.456 4.119 1.00 98.12 179 LEU A N 1
ATOM 1316 C CA . LEU A 1 179 ? 9.893 -3.178 4.002 1.00 98.12 179 LEU A CA 1
ATOM 1317 C C . LEU A 1 179 ? 10.699 -4.438 3.656 1.00 98.12 179 LEU A C 1
ATOM 1319 O O . LEU A 1 179 ? 11.515 -4.407 2.736 1.00 98.12 179 LEU A O 1
ATOM 1323 N N . ASP A 1 180 ? 10.456 -5.560 4.337 1.00 97.31 180 ASP A N 1
ATOM 1324 C CA . ASP A 1 180 ? 11.153 -6.815 4.031 1.00 97.31 180 ASP A CA 1
ATOM 1325 C C . ASP A 1 180 ? 10.865 -7.266 2.598 1.00 97.31 180 ASP A C 1
ATOM 1327 O O . ASP A 1 180 ? 11.752 -7.750 1.896 1.00 97.31 180 ASP A O 1
ATOM 1331 N N . TYR A 1 181 ? 9.616 -7.122 2.148 1.00 98.06 181 TYR A N 1
ATOM 1332 C CA . TYR A 1 181 ? 9.232 -7.489 0.791 1.00 98.06 181 TYR A CA 1
ATOM 1333 C C . TYR A 1 181 ? 9.952 -6.637 -0.255 1.00 98.06 181 TYR A C 1
ATOM 1335 O O . TYR A 1 181 ? 10.623 -7.192 -1.125 1.00 98.06 181 TYR A O 1
ATOM 1343 N N . ILE A 1 182 ? 9.886 -5.309 -0.144 1.00 97.56 182 ILE A N 1
ATOM 1344 C CA . ILE A 1 182 ? 10.475 -4.423 -1.153 1.00 97.56 182 ILE A CA 1
ATOM 1345 C C . ILE A 1 182 ? 12.009 -4.491 -1.169 1.00 97.56 182 ILE A C 1
ATOM 1347 O O . ILE A 1 182 ? 12.616 -4.447 -2.235 1.00 97.56 182 ILE A O 1
ATOM 1351 N N . THR A 1 183 ? 12.653 -4.684 -0.014 1.00 97.31 183 THR A N 1
ATOM 1352 C CA . THR A 1 183 ? 14.118 -4.825 0.067 1.00 97.31 183 THR A CA 1
ATOM 1353 C C . THR A 1 183 ? 14.610 -6.196 -0.394 1.00 97.31 183 THR A C 1
ATOM 1355 O O . THR A 1 183 ? 15.766 -6.324 -0.798 1.00 97.31 183 THR A O 1
ATOM 1358 N N . SER A 1 184 ? 13.746 -7.220 -0.422 1.00 97.12 184 SER A N 1
ATOM 1359 C CA . SER A 1 184 ? 14.140 -8.566 -0.862 1.00 97.12 184 SER A CA 1
ATOM 1360 C C . SER A 1 184 ? 14.519 -8.671 -2.339 1.00 97.12 184 SER A C 1
ATOM 1362 O O . SER A 1 184 ? 15.176 -9.635 -2.724 1.00 97.12 184 SER A O 1
ATOM 1364 N N . PHE A 1 185 ? 14.181 -7.667 -3.152 1.00 96.12 185 PHE A N 1
ATOM 1365 C CA . PHE A 1 185 ? 14.628 -7.582 -4.543 1.00 96.12 185 PHE A CA 1
ATOM 1366 C C . PHE A 1 185 ? 16.103 -7.175 -4.683 1.00 96.12 185 PHE A C 1
ATOM 1368 O O . PHE A 1 185 ? 16.653 -7.265 -5.777 1.00 96.12 185 PHE A O 1
ATOM 1375 N N . GLY A 1 186 ? 16.754 -6.726 -3.601 1.00 95.44 186 GLY A N 1
ATOM 1376 C CA . GLY A 1 186 ? 18.143 -6.257 -3.632 1.00 95.44 186 GLY A CA 1
ATOM 1377 C C . GLY A 1 186 ? 18.332 -4.930 -4.375 1.00 95.44 186 GLY A C 1
ATOM 1378 O O . GLY A 1 186 ? 19.464 -4.544 -4.658 1.00 95.44 186 GLY A O 1
ATOM 1379 N N . VAL A 1 187 ? 17.233 -4.237 -4.682 1.00 93.88 187 VAL A N 1
ATOM 1380 C CA . VAL A 1 187 ? 17.218 -2.928 -5.337 1.00 93.88 187 VAL A CA 1
ATOM 1381 C C . VAL A 1 187 ? 17.016 -1.841 -4.290 1.00 93.88 187 VAL A C 1
ATOM 1383 O O . VAL A 1 187 ? 16.212 -1.971 -3.371 1.00 93.88 187 VAL A O 1
ATOM 1386 N N . VAL A 1 188 ? 17.782 -0.767 -4.438 1.00 93.75 188 VAL A N 1
ATOM 1387 C CA . VAL A 1 188 ? 17.755 0.439 -3.601 1.00 93.75 188 VAL A CA 1
ATOM 1388 C C . VAL A 1 188 ? 17.649 1.688 -4.474 1.00 93.75 188 VAL A C 1
ATOM 1390 O O . VAL A 1 188 ? 17.907 1.616 -5.672 1.00 93.75 188 VAL A O 1
ATOM 1393 N N . GLY A 1 189 ? 17.358 2.849 -3.885 1.00 90.31 189 GLY A N 1
ATOM 1394 C CA . GLY A 1 189 ? 17.154 4.099 -4.634 1.00 90.31 189 GLY A CA 1
ATOM 1395 C C . GLY A 1 189 ? 18.349 4.585 -5.468 1.00 90.31 189 GLY A C 1
ATOM 1396 O O . GLY A 1 189 ? 18.170 5.400 -6.361 1.00 90.31 189 GLY A O 1
ATOM 1397 N N . SER A 1 190 ? 19.565 4.082 -5.221 1.00 90.50 190 SER A N 1
ATOM 1398 C CA . SER A 1 190 ? 20.747 4.349 -6.058 1.00 90.50 190 SER A CA 1
ATOM 1399 C C . SER A 1 190 ? 20.982 3.305 -7.158 1.00 90.50 190 SER A C 1
ATOM 1401 O O . SER A 1 190 ? 22.035 3.314 -7.792 1.00 90.50 190 SER A O 1
ATOM 1403 N N . SER A 1 191 ? 20.062 2.360 -7.341 1.00 91.69 191 SER A N 1
ATOM 1404 C CA . SER A 1 191 ? 20.160 1.342 -8.390 1.00 91.69 191 SER A CA 1
ATOM 1405 C C . SER A 1 191 ? 19.812 1.937 -9.743 1.00 91.69 191 SER A C 1
ATOM 1407 O O . SER A 1 191 ? 18.998 2.852 -9.838 1.00 91.69 191 SER A O 1
ATOM 1409 N N . SER A 1 192 ? 20.406 1.373 -10.788 1.00 90.25 192 SER A N 1
ATOM 1410 C CA . SER A 1 192 ? 20.183 1.809 -12.161 1.00 90.25 192 SER A CA 1
ATOM 1411 C C . SER A 1 192 ? 19.476 0.728 -12.958 1.00 90.25 192 SER A C 1
ATOM 1413 O O . SER A 1 192 ? 19.874 -0.442 -12.894 1.00 90.25 192 SER A O 1
ATOM 1415 N N . ASN A 1 193 ? 18.462 1.127 -13.728 1.00 88.31 193 ASN A N 1
ATOM 1416 C CA . ASN A 1 193 ? 17.901 0.270 -14.758 1.00 88.31 193 ASN A CA 1
ATOM 1417 C C . ASN A 1 193 ? 18.991 0.002 -15.811 1.00 88.31 193 ASN A C 1
ATOM 1419 O O . ASN A 1 193 ? 19.616 0.907 -16.359 1.00 88.31 193 ASN A O 1
ATOM 1423 N N . THR A 1 194 ? 19.315 -1.275 -16.002 1.00 88.75 194 THR A N 1
ATOM 1424 C CA . THR A 1 194 ? 20.364 -1.713 -16.936 1.00 88.75 194 THR A CA 1
ATOM 1425 C C . THR A 1 194 ? 19.791 -2.305 -18.218 1.00 88.75 194 THR A C 1
ATOM 1427 O O . THR A 1 194 ? 20.542 -2.915 -18.979 1.00 88.75 194 THR A O 1
ATOM 1430 N N . GLY A 1 195 ? 18.471 -2.216 -18.429 1.00 84.81 195 GLY A N 1
ATOM 1431 C CA . GLY A 1 195 ? 17.754 -2.876 -19.524 1.00 84.81 195 GLY A CA 1
ATOM 1432 C C . GLY A 1 195 ? 17.936 -4.398 -19.544 1.00 84.81 195 GLY A C 1
ATOM 1433 O O . GLY A 1 195 ? 17.767 -5.047 -20.579 1.00 84.81 195 GLY A O 1
ATOM 1434 N N . SER A 1 196 ? 18.352 -4.985 -18.416 1.00 88.38 196 SER A N 1
ATOM 1435 C CA . SER A 1 196 ? 18.557 -6.426 -18.298 1.00 88.38 196 SER A CA 1
ATOM 1436 C C . SER A 1 196 ? 17.230 -7.172 -18.413 1.00 88.38 196 SER A C 1
ATOM 1438 O O . SER A 1 196 ? 16.151 -6.611 -18.221 1.00 88.38 196 SER A O 1
ATOM 1440 N N . THR A 1 197 ? 17.293 -8.483 -18.649 1.00 88.06 197 THR A N 1
ATOM 1441 C CA . THR A 1 197 ? 16.091 -9.330 -18.672 1.00 88.06 197 THR A CA 1
ATOM 1442 C C . THR A 1 197 ? 15.270 -9.219 -17.388 1.00 88.06 197 THR A C 1
ATOM 1444 O O . THR A 1 197 ? 14.050 -9.299 -17.451 1.00 88.06 197 THR A O 1
ATOM 1447 N N . THR A 1 198 ? 15.919 -9.008 -16.237 1.00 91.25 198 THR A N 1
ATOM 1448 C CA . THR A 1 198 ? 15.239 -8.824 -14.947 1.00 91.25 198 THR A CA 1
ATOM 1449 C C . THR A 1 198 ? 14.526 -7.478 -14.874 1.00 91.25 198 THR A C 1
ATOM 1451 O O . THR A 1 198 ? 13.369 -7.430 -14.472 1.00 91.25 198 THR A O 1
ATOM 1454 N N . TRP A 1 199 ? 15.175 -6.394 -15.308 1.00 90.62 199 TRP A N 1
ATOM 1455 C CA . TRP A 1 199 ? 14.545 -5.071 -15.357 1.00 90.62 199 TRP A CA 1
ATOM 1456 C C . TRP A 1 199 ? 13.346 -5.051 -16.308 1.00 90.62 199 TRP A C 1
ATOM 1458 O O . TRP A 1 199 ? 12.258 -4.640 -15.906 1.00 90.62 199 TRP A O 1
ATOM 1468 N N . ASN A 1 200 ? 13.512 -5.616 -17.506 1.00 84.75 200 ASN A N 1
ATOM 1469 C CA . ASN A 1 200 ? 12.463 -5.703 -18.528 1.00 84.75 200 ASN A CA 1
ATOM 1470 C C . ASN A 1 200 ? 11.301 -6.619 -18.124 1.00 84.75 200 ASN A C 1
ATOM 1472 O O . ASN A 1 200 ? 10.200 -6.500 -18.653 1.00 84.75 200 ASN A O 1
ATOM 1476 N N . ALA A 1 201 ? 11.535 -7.570 -17.220 1.00 87.25 201 ALA A N 1
ATOM 1477 C CA . ALA A 1 201 ? 10.485 -8.417 -16.672 1.00 87.25 201 ALA A CA 1
ATOM 1478 C C . ALA A 1 201 ? 9.843 -7.818 -15.413 1.00 87.25 201 ALA A C 1
ATOM 1480 O O . ALA A 1 201 ? 8.810 -8.336 -14.982 1.00 87.25 201 ALA A O 1
ATOM 1481 N N . SER A 1 202 ? 10.411 -6.746 -14.841 1.00 93.19 202 SER A N 1
ATOM 1482 C CA . SER A 1 202 ? 10.328 -6.355 -13.422 1.00 93.19 202 SER A CA 1
ATOM 1483 C C . SER A 1 202 ? 10.853 -7.428 -12.464 1.00 93.19 202 SER A C 1
ATOM 1485 O O . SER A 1 202 ? 10.750 -8.627 -12.734 1.00 93.19 202 SER A O 1
ATOM 1487 N N . TYR A 1 203 ? 11.362 -7.024 -11.300 1.00 95.00 203 TYR A N 1
ATOM 1488 C CA . TYR A 1 203 ? 11.918 -7.989 -10.342 1.00 95.00 203 TYR A CA 1
ATOM 1489 C C . TYR A 1 203 ? 10.856 -8.924 -9.756 1.00 95.00 203 TYR A C 1
ATOM 1491 O O . TYR A 1 203 ? 11.168 -10.059 -9.398 1.00 95.00 203 TYR A O 1
ATOM 1499 N N . SER A 1 204 ? 9.600 -8.481 -9.676 1.00 95.31 204 SER A N 1
ATOM 1500 C CA . SER A 1 204 ? 8.498 -9.336 -9.229 1.00 95.31 204 SER A CA 1
ATOM 1501 C C . SER A 1 204 ? 7.826 -10.142 -10.340 1.00 95.31 204 SER A C 1
ATOM 1503 O O . SER A 1 204 ? 7.011 -11.013 -10.038 1.00 95.31 204 SER A O 1
ATOM 1505 N N . GLY A 1 205 ? 8.068 -9.815 -11.612 1.00 94.12 205 GLY A N 1
ATOM 1506 C CA . GLY A 1 205 ? 7.165 -10.213 -12.691 1.00 94.12 205 GLY A CA 1
ATOM 1507 C C . GLY A 1 205 ? 5.763 -9.599 -12.545 1.00 94.12 205 GLY A C 1
ATOM 1508 O O . GLY A 1 205 ? 5.529 -8.691 -11.743 1.00 94.12 205 GLY A O 1
ATOM 1509 N N . ASN A 1 206 ? 4.809 -10.122 -13.319 1.00 94.69 206 ASN A N 1
ATOM 1510 C CA . ASN A 1 206 ? 3.402 -9.722 -13.251 1.00 94.69 206 ASN A CA 1
ATOM 1511 C C . ASN A 1 206 ? 2.679 -10.459 -12.127 1.00 94.69 206 ASN A C 1
ATOM 1513 O O . ASN A 1 206 ? 2.538 -11.681 -12.188 1.00 94.69 206 ASN A O 1
ATOM 1517 N N . ILE A 1 207 ? 2.149 -9.718 -11.157 1.00 96.19 207 ILE A N 1
ATOM 1518 C CA . ILE A 1 207 ? 1.337 -10.281 -10.079 1.00 96.19 207 ILE A CA 1
ATOM 1519 C C . ILE A 1 207 ? -0.116 -9.860 -10.284 1.00 96.19 207 ILE A C 1
ATOM 1521 O O . ILE A 1 207 ? -0.414 -8.671 -10.376 1.00 96.19 207 ILE A O 1
ATOM 1525 N N . GLY A 1 208 ? -1.023 -10.834 -10.356 1.00 96.25 208 GLY A N 1
ATOM 1526 C CA . GLY A 1 208 ? -2.461 -10.576 -10.413 1.00 96.25 208 GLY A CA 1
ATOM 1527 C C . GLY A 1 208 ? -3.023 -10.175 -9.049 1.00 96.25 208 GLY A C 1
ATOM 1528 O O . GLY A 1 208 ? -2.546 -10.631 -8.008 1.00 96.25 208 GLY A O 1
ATOM 1529 N N . TYR A 1 209 ? -4.062 -9.341 -9.050 1.00 95.56 209 TYR A N 1
ATOM 1530 C CA . TYR A 1 209 ? -4.781 -9.017 -7.821 1.00 95.56 209 TYR A CA 1
ATOM 1531 C C . TYR A 1 209 ? -5.576 -10.217 -7.311 1.00 95.56 209 TYR A C 1
ATOM 1533 O O . TYR A 1 209 ? -6.178 -10.960 -8.084 1.00 95.56 209 TYR A O 1
ATOM 1541 N N . THR A 1 210 ? -5.625 -10.366 -5.989 1.00 93.56 210 THR A N 1
ATOM 1542 C CA . THR A 1 210 ? -6.573 -11.267 -5.329 1.00 93.56 210 THR A CA 1
ATOM 1543 C C . THR A 1 210 ? -7.995 -10.736 -5.489 1.00 93.56 210 THR A C 1
ATOM 1545 O O . THR A 1 210 ? -8.897 -11.506 -5.804 1.00 93.56 210 THR A O 1
ATOM 1548 N N . ALA A 1 211 ? -8.198 -9.425 -5.314 1.00 88.06 211 ALA A N 1
ATOM 1549 C CA . ALA A 1 211 ? -9.461 -8.769 -5.637 1.00 88.06 211 ALA A CA 1
ATOM 1550 C C . ALA A 1 211 ? -9.298 -7.257 -5.866 1.00 88.06 211 ALA A C 1
ATOM 1552 O O . ALA A 1 211 ? -8.372 -6.623 -5.355 1.00 88.06 211 ALA A O 1
ATOM 1553 N N . SER A 1 212 ? -10.277 -6.685 -6.571 1.00 90.31 212 SER A N 1
ATOM 1554 C CA . SER A 1 212 ? -10.411 -5.251 -6.865 1.00 90.31 212 SER A CA 1
ATOM 1555 C C . SER A 1 212 ? -11.795 -4.745 -6.438 1.00 90.31 212 SER A C 1
ATOM 1557 O O . SER A 1 212 ? -12.652 -4.482 -7.279 1.00 90.31 212 SER A O 1
ATOM 1559 N N . PRO A 1 213 ? -12.066 -4.681 -5.125 1.00 84.88 213 PRO A N 1
ATOM 1560 C CA . PRO A 1 213 ? -13.407 -4.442 -4.583 1.00 84.88 213 PRO A CA 1
ATOM 1561 C C . PRO A 1 213 ? -13.937 -3.018 -4.793 1.00 84.88 213 PRO A C 1
ATOM 1563 O O . PRO A 1 213 ? -15.144 -2.806 -4.729 1.00 84.88 213 PRO A O 1
ATOM 1566 N N . ILE A 1 214 ? -13.057 -2.044 -5.039 1.00 86.69 214 ILE A N 1
ATOM 1567 C CA . ILE A 1 214 ? -13.446 -0.683 -5.413 1.00 86.69 214 ILE A CA 1
ATOM 1568 C C . ILE A 1 214 ? -12.811 -0.405 -6.772 1.00 86.69 214 ILE A C 1
ATOM 1570 O O . ILE A 1 214 ? -11.588 -0.397 -6.898 1.00 86.69 214 ILE A O 1
ATOM 1574 N N . ALA A 1 215 ? -13.642 -0.195 -7.787 1.00 88.25 215 ALA A N 1
ATOM 1575 C CA . ALA A 1 215 ? -13.216 -0.017 -9.175 1.00 88.25 215 ALA A CA 1
ATOM 1576 C C . ALA A 1 215 ? -14.052 1.064 -9.881 1.00 88.25 215 ALA A C 1
ATOM 1578 O O . ALA A 1 215 ? -14.452 0.906 -11.032 1.00 88.25 215 ALA A O 1
ATOM 1579 N N . THR A 1 216 ? -14.352 2.162 -9.175 1.00 88.44 216 THR A N 1
ATOM 1580 C CA . THR A 1 216 ? -15.076 3.316 -9.743 1.00 88.44 216 THR A CA 1
ATOM 1581 C C . THR A 1 216 ? -14.299 3.936 -10.905 1.00 88.44 216 THR A C 1
ATOM 1583 O O . THR A 1 216 ? -14.894 4.475 -11.835 1.00 88.44 216 THR A O 1
ATOM 1586 N N . ASN A 1 217 ? -12.970 3.825 -10.875 1.00 89.50 217 ASN A N 1
ATOM 1587 C CA . ASN A 1 217 ? -12.114 3.984 -12.044 1.00 89.50 217 ASN A CA 1
ATOM 1588 C C . ASN A 1 217 ? -11.284 2.713 -12.288 1.00 89.50 217 ASN A C 1
ATOM 1590 O O . ASN A 1 217 ? -11.263 1.786 -11.475 1.00 89.50 217 ASN A O 1
ATOM 1594 N N . ASN A 1 218 ? -10.587 2.679 -13.421 1.00 90.19 218 ASN A N 1
ATOM 1595 C CA . ASN A 1 218 ? -9.802 1.533 -13.868 1.00 90.19 218 ASN A CA 1
ATOM 1596 C C . ASN A 1 218 ? -8.303 1.628 -13.532 1.00 90.19 218 ASN A C 1
ATOM 1598 O O . ASN A 1 218 ? -7.519 0.909 -14.144 1.00 90.19 218 ASN A O 1
ATOM 1602 N N . TYR A 1 219 ? -7.893 2.462 -12.564 1.00 92.44 219 TYR A N 1
ATOM 1603 C CA . TYR A 1 219 ? -6.471 2.711 -12.269 1.00 92.44 219 TYR A CA 1
ATOM 1604 C C . TYR A 1 219 ? -5.668 1.416 -12.047 1.00 92.44 219 TYR A C 1
ATOM 1606 O O . TYR A 1 219 ? -4.558 1.277 -12.549 1.00 92.44 219 TYR A O 1
ATOM 1614 N N . PHE A 1 220 ? -6.245 0.447 -11.329 1.00 93.25 220 PHE A N 1
ATOM 1615 C CA . PHE A 1 220 ? -5.632 -0.870 -11.103 1.00 93.25 220 PHE A CA 1
ATOM 1616 C C . PHE A 1 220 ? -6.114 -1.930 -12.105 1.00 93.25 220 PHE A C 1
ATOM 1618 O O . PHE A 1 220 ? -5.373 -2.831 -12.494 1.00 93.25 220 PHE A O 1
ATOM 1625 N N . THR A 1 221 ? -7.370 -1.852 -12.543 1.00 91.38 221 THR A N 1
ATOM 1626 C CA . THR A 1 221 ? -8.006 -2.924 -13.322 1.00 91.38 221 THR A CA 1
ATOM 1627 C C . THR A 1 221 ? -7.753 -2.832 -14.823 1.00 91.38 221 THR A C 1
ATOM 1629 O O . THR A 1 221 ? -8.006 -3.809 -15.521 1.00 91.38 221 THR A O 1
ATOM 1632 N N . GLN A 1 222 ? -7.205 -1.722 -15.334 1.00 90.81 222 GLN A N 1
ATOM 1633 C CA . GLN A 1 222 ? -6.897 -1.557 -16.760 1.00 90.81 222 GLN A CA 1
ATOM 1634 C C . GLN A 1 222 ? -5.972 -2.658 -17.295 1.00 90.81 222 GLN A C 1
ATOM 1636 O O . GLN A 1 222 ? -6.214 -3.180 -18.380 1.00 90.81 222 GLN A O 1
ATOM 1641 N N . TYR A 1 223 ? -4.943 -3.025 -16.526 1.00 91.19 223 TYR A N 1
ATOM 1642 C CA . TYR A 1 223 ? -4.012 -4.108 -16.870 1.00 91.19 223 TYR A CA 1
ATOM 1643 C C . TYR A 1 223 ? -4.116 -5.311 -15.923 1.00 91.19 223 TYR A C 1
ATOM 1645 O O . TYR A 1 223 ? -3.475 -6.333 -16.164 1.00 91.19 223 TYR A O 1
ATOM 1653 N N . ASN A 1 224 ? -4.928 -5.194 -14.864 1.00 92.12 224 ASN A N 1
ATOM 1654 C CA . ASN A 1 224 ? -5.226 -6.236 -13.880 1.00 92.12 224 ASN A CA 1
ATOM 1655 C C . ASN A 1 224 ? -3.978 -6.920 -13.288 1.00 92.12 224 ASN A C 1
ATOM 1657 O O . ASN A 1 224 ? -3.943 -8.137 -13.087 1.00 92.12 224 ASN A O 1
ATOM 1661 N N . ARG A 1 225 ? -2.929 -6.131 -13.046 1.00 94.19 225 ARG A N 1
ATOM 1662 C CA . ARG A 1 225 ? -1.651 -6.597 -12.507 1.00 94.19 225 ARG A CA 1
ATOM 1663 C C . ARG A 1 225 ? -0.944 -5.490 -11.738 1.00 94.19 225 ARG A C 1
ATOM 1665 O O . ARG A 1 225 ? -1.186 -4.310 -11.971 1.00 94.19 225 ARG A O 1
ATOM 1672 N N . VAL A 1 226 ? 0.012 -5.895 -10.917 1.00 96.31 226 VAL A N 1
ATOM 1673 C CA . VAL A 1 226 ? 1.038 -5.022 -10.353 1.00 96.31 226 VAL A CA 1
ATOM 1674 C C . VAL A 1 226 ? 2.421 -5.626 -10.573 1.00 96.31 226 VAL A C 1
ATOM 1676 O O . VAL A 1 226 ? 2.588 -6.848 -10.589 1.00 96.31 226 VAL A O 1
ATOM 1679 N N . GLN A 1 227 ? 3.405 -4.754 -10.750 1.00 96.00 227 GLN A N 1
ATOM 1680 C CA . GLN A 1 227 ? 4.826 -5.075 -10.778 1.00 96.00 227 GLN A CA 1
ATOM 1681 C C . GLN A 1 227 ? 5.538 -4.276 -9.687 1.00 96.00 227 GLN A C 1
ATOM 1683 O O . GLN A 1 227 ? 5.234 -3.102 -9.486 1.00 96.00 227 GLN A O 1
ATOM 1688 N N . PHE A 1 228 ? 6.503 -4.890 -9.016 1.00 96.25 228 PHE A N 1
ATOM 1689 C CA . PHE A 1 228 ? 7.419 -4.232 -8.094 1.00 96.25 228 PHE A CA 1
ATOM 1690 C C . PHE A 1 228 ? 8.794 -4.157 -8.736 1.00 96.25 228 PHE A C 1
ATOM 1692 O O . PHE A 1 228 ? 9.276 -5.148 -9.293 1.00 96.25 228 PHE A O 1
ATOM 1699 N N . ILE A 1 229 ? 9.407 -2.981 -8.623 1.00 95.12 229 ILE A N 1
ATOM 1700 C CA . ILE A 1 229 ? 10.693 -2.648 -9.229 1.00 95.12 229 ILE A CA 1
ATOM 1701 C C . ILE A 1 229 ? 10.654 -2.944 -10.735 1.00 95.12 229 ILE A C 1
ATOM 1703 O O . ILE A 1 229 ? 11.179 -3.949 -11.227 1.00 95.12 229 ILE A O 1
ATOM 1707 N N . ALA A 1 230 ? 9.929 -2.094 -11.458 1.00 92.81 230 ALA A N 1
ATOM 1708 C CA . ALA A 1 230 ? 9.719 -2.222 -12.893 1.00 92.81 230 ALA A CA 1
ATOM 1709 C C . ALA A 1 230 ? 10.643 -1.260 -13.634 1.00 92.81 230 ALA A C 1
ATOM 1711 O O . ALA A 1 230 ? 10.529 -0.056 -13.432 1.00 92.81 230 ALA A O 1
ATOM 1712 N N . GLY A 1 231 ? 11.532 -1.795 -14.474 1.00 90.25 231 GLY A N 1
ATOM 1713 C CA . GLY A 1 231 ? 12.260 -0.993 -15.456 1.00 90.25 231 GLY A CA 1
ATOM 1714 C C . GLY A 1 231 ? 11.353 -0.637 -16.624 1.00 90.25 231 GLY A C 1
ATOM 1715 O O . GLY A 1 231 ? 10.297 -1.247 -16.800 1.00 90.25 231 GLY A O 1
ATOM 1716 N N . ASP A 1 232 ? 11.750 0.355 -17.403 1.00 79.81 232 ASP A N 1
ATOM 1717 C CA . ASP A 1 232 ? 10.976 0.915 -18.510 1.00 79.81 232 ASP A CA 1
ATOM 1718 C C . ASP A 1 232 ? 11.260 0.244 -19.875 1.00 79.81 232 ASP A C 1
ATOM 1720 O O . ASP A 1 232 ? 10.664 0.571 -20.901 1.00 79.81 232 ASP A O 1
ATOM 1724 N N . GLY A 1 233 ? 12.123 -0.777 -19.880 1.00 75.94 233 GLY A N 1
ATOM 1725 C CA . GLY A 1 233 ? 12.461 -1.557 -21.068 1.00 75.94 233 GLY A CA 1
ATOM 1726 C C . GLY A 1 233 ? 13.715 -1.090 -21.808 1.00 75.94 233 GLY A C 1
ATOM 1727 O O . GLY A 1 233 ? 14.130 -1.779 -22.748 1.00 75.94 233 GLY A O 1
ATOM 1728 N N . THR A 1 234 ? 14.337 0.015 -21.390 1.00 77.31 234 THR A N 1
ATOM 1729 C CA . THR A 1 234 ? 15.558 0.558 -21.993 1.00 77.31 234 THR A CA 1
ATOM 1730 C C . THR A 1 234 ? 16.718 0.663 -20.998 1.00 77.31 234 THR A C 1
ATOM 1732 O O . THR A 1 234 ? 16.645 0.206 -19.856 1.00 77.31 234 THR A O 1
ATOM 1735 N N . VAL A 1 235 ? 17.887 1.073 -21.512 1.00 80.06 235 VAL A N 1
ATOM 1736 C CA . VAL A 1 235 ? 19.119 1.238 -20.725 1.00 80.06 235 VAL A CA 1
ATOM 1737 C C . VAL A 1 235 ? 19.301 2.717 -20.415 1.00 80.06 235 VAL A C 1
ATOM 1739 O O . VAL A 1 235 ? 19.952 3.448 -21.164 1.00 80.06 235 VAL A O 1
ATOM 1742 N N . ASP A 1 236 ? 18.774 3.124 -19.276 1.00 72.56 236 ASP A N 1
ATOM 1743 C CA . ASP A 1 236 ? 18.796 4.480 -18.739 1.00 72.56 236 ASP A CA 1
ATOM 1744 C C . ASP A 1 236 ? 18.751 4.386 -17.210 1.00 72.56 236 ASP A C 1
ATOM 1746 O O . ASP A 1 236 ? 18.001 3.641 -16.589 1.00 72.56 236 ASP A O 1
ATOM 1750 N N . ALA A 1 237 ? 19.654 5.098 -16.542 1.00 67.75 237 ALA A N 1
ATOM 1751 C CA . ALA A 1 237 ? 19.909 4.830 -15.130 1.00 67.75 237 ALA A CA 1
ATOM 1752 C C . ALA A 1 237 ? 18.734 5.188 -14.203 1.00 67.75 237 ALA A C 1
ATOM 1754 O O . ALA A 1 237 ? 18.714 4.721 -13.063 1.00 67.75 237 ALA A O 1
ATOM 1755 N N . LEU A 1 238 ? 17.802 6.026 -14.656 1.00 75.00 238 LEU A N 1
ATOM 1756 C CA . LEU A 1 238 ? 16.736 6.577 -13.830 1.00 75.00 238 LEU A CA 1
ATOM 1757 C C . LEU A 1 238 ? 15.370 5.963 -14.125 1.00 75.00 238 LEU A C 1
ATOM 1759 O O . LEU A 1 238 ? 14.495 6.145 -13.282 1.00 75.00 238 LEU A O 1
ATOM 1763 N N . ASP A 1 239 ? 15.199 5.194 -15.206 1.00 79.88 239 ASP A N 1
ATOM 1764 C CA . ASP A 1 239 ? 13.858 5.010 -15.762 1.00 79.88 239 ASP A CA 1
ATOM 1765 C C . ASP A 1 239 ? 13.241 3.700 -15.269 1.00 79.88 239 ASP A C 1
ATOM 1767 O O . ASP A 1 239 ? 13.263 2.630 -15.885 1.00 79.88 239 ASP A O 1
ATOM 1771 N N . TRP A 1 240 ? 12.779 3.762 -14.020 1.00 90.06 240 TRP A N 1
ATOM 1772 C CA . TRP A 1 240 ? 12.087 2.676 -13.346 1.00 90.06 240 TRP A CA 1
ATOM 1773 C C . TRP A 1 240 ? 11.110 3.199 -12.292 1.00 90.06 240 TRP A C 1
ATOM 1775 O O . TRP A 1 240 ? 11.197 4.336 -11.834 1.00 90.06 240 TRP A O 1
ATOM 1785 N N . ALA A 1 241 ? 10.170 2.353 -11.876 1.00 92.94 241 ALA A N 1
ATOM 1786 C CA . ALA A 1 241 ? 9.243 2.654 -10.791 1.00 92.94 241 ALA A CA 1
ATOM 1787 C C . ALA A 1 241 ? 9.288 1.600 -9.686 1.00 92.94 241 ALA A C 1
ATOM 1789 O O . ALA A 1 241 ? 9.452 0.402 -9.940 1.00 92.94 241 ALA A O 1
ATOM 1790 N N . VAL A 1 242 ? 9.068 2.038 -8.443 1.00 95.75 242 VAL A N 1
ATOM 1791 C CA . VAL A 1 242 ? 8.971 1.127 -7.291 1.00 95.75 242 VAL A CA 1
ATOM 1792 C C . VAL A 1 242 ? 7.773 0.191 -7.445 1.00 95.75 242 VAL A C 1
ATOM 1794 O O . VAL A 1 242 ? 7.891 -1.006 -7.182 1.00 95.75 242 VAL A O 1
ATOM 1797 N N . ILE A 1 243 ? 6.629 0.718 -7.889 1.00 96.50 243 ILE A N 1
ATOM 1798 C CA . ILE A 1 243 ? 5.405 -0.055 -8.118 1.00 96.50 243 ILE A CA 1
ATOM 1799 C C . ILE A 1 243 ? 4.751 0.415 -9.414 1.00 96.50 243 ILE A C 1
ATOM 1801 O O . ILE A 1 243 ? 4.427 1.591 -9.545 1.00 96.50 243 ILE A O 1
ATOM 1805 N N . ASN A 1 244 ? 4.505 -0.497 -10.349 1.00 94.94 244 ASN A N 1
ATOM 1806 C CA . ASN A 1 244 ? 3.835 -0.211 -11.614 1.00 94.94 244 ASN A CA 1
ATOM 1807 C C . ASN A 1 244 ? 2.500 -0.963 -11.711 1.00 94.94 244 ASN A C 1
ATOM 1809 O O . ASN A 1 244 ? 2.439 -2.178 -11.523 1.00 94.94 244 ASN A O 1
ATOM 1813 N N . PHE A 1 245 ? 1.446 -0.227 -12.043 1.00 94.75 245 PHE A N 1
ATOM 1814 C CA . PHE A 1 245 ? 0.088 -0.705 -12.318 1.00 94.75 245 PHE A CA 1
ATOM 1815 C C . PHE A 1 245 ? -0.304 -0.505 -13.790 1.00 94.75 245 PHE A C 1
ATOM 1817 O O . PHE A 1 245 ? -1.278 -1.088 -14.263 1.00 94.75 245 PHE A O 1
ATOM 1824 N N . GLY A 1 246 ? 0.443 0.343 -14.500 1.00 90.69 246 GLY A N 1
ATOM 1825 C CA . GLY A 1 246 ? 0.215 0.732 -15.878 1.00 90.69 246 GLY A CA 1
ATOM 1826 C C . GLY A 1 246 ? 0.683 -0.320 -16.875 1.00 90.69 246 GLY A C 1
ATOM 1827 O O . GLY A 1 246 ? 0.739 -1.527 -16.602 1.00 90.69 246 GLY A O 1
ATOM 1828 N N . VAL A 1 247 ? 1.017 0.146 -18.075 1.00 87.62 247 VAL A N 1
ATOM 1829 C CA . VAL A 1 247 ? 1.528 -0.734 -19.127 1.00 87.62 247 VAL A CA 1
ATOM 1830 C C . VAL A 1 247 ? 2.870 -1.340 -18.713 1.00 87.62 247 VAL A C 1
ATOM 1832 O O . VAL A 1 247 ? 3.596 -0.798 -17.874 1.00 87.62 247 VAL A O 1
ATOM 1835 N N . ALA A 1 248 ? 3.182 -2.521 -19.250 1.00 82.25 248 ALA A N 1
ATOM 1836 C CA . ALA A 1 248 ? 4.476 -3.142 -18.999 1.00 82.25 248 ALA A CA 1
ATOM 1837 C C . ALA A 1 248 ? 5.567 -2.184 -19.455 1.00 82.25 248 ALA A C 1
ATOM 1839 O O . ALA A 1 248 ? 5.426 -1.537 -20.492 1.00 82.25 248 ALA A O 1
ATOM 1840 N N . ASN A 1 249 ? 6.619 -2.094 -18.650 1.00 79.31 249 ASN A N 1
ATOM 1841 C CA . ASN A 1 249 ? 7.770 -1.262 -18.947 1.00 79.31 249 ASN A CA 1
ATOM 1842 C C . ASN A 1 249 ? 7.436 0.237 -19.050 1.00 79.31 249 ASN A C 1
ATOM 1844 O O . ASN A 1 249 ? 8.106 0.966 -19.758 1.00 79.31 249 ASN A O 1
ATOM 1848 N N . GLY A 1 250 ? 6.350 0.709 -18.425 1.00 72.62 250 GLY A N 1
ATOM 1849 C CA . GLY A 1 250 ? 6.028 2.143 -18.365 1.00 72.62 250 GLY A CA 1
ATOM 1850 C C . GLY A 1 250 ? 5.828 2.835 -19.722 1.00 72.62 250 GLY A C 1
ATOM 1851 O O . GLY A 1 250 ? 5.715 4.046 -19.765 1.00 72.62 250 GLY A O 1
ATOM 1852 N N . ASN A 1 251 ? 5.773 2.100 -20.840 1.00 77.44 251 ASN A N 1
ATOM 1853 C CA . ASN A 1 251 ? 5.890 2.670 -22.187 1.00 77.44 251 ASN A CA 1
ATOM 1854 C C . ASN A 1 251 ? 7.204 3.451 -22.416 1.00 77.44 251 ASN A C 1
ATOM 1856 O O . ASN A 1 251 ? 7.204 4.400 -23.204 1.00 77.44 251 ASN A O 1
ATOM 1860 N N . ASN A 1 252 ? 8.303 3.014 -21.789 1.00 76.56 252 ASN A N 1
ATOM 1861 C CA . ASN A 1 252 ? 9.618 3.671 -21.771 1.00 76.56 252 ASN A CA 1
ATOM 1862 C C . ASN A 1 252 ? 9.645 5.019 -21.013 1.00 76.56 252 ASN A C 1
ATOM 1864 O O . ASN A 1 252 ? 10.384 5.915 -21.408 1.00 76.56 252 ASN A O 1
ATOM 1868 N N . ASP A 1 253 ? 8.755 5.220 -20.026 1.00 79.00 253 ASP A N 1
ATOM 1869 C CA . ASP A 1 253 ? 8.725 6.448 -19.213 1.00 79.00 253 ASP A CA 1
ATOM 1870 C C . ASP A 1 253 ? 7.968 6.264 -17.877 1.00 79.00 253 ASP A C 1
ATOM 1872 O O . ASP A 1 253 ? 6.767 5.968 -17.852 1.00 79.00 253 ASP A O 1
ATOM 1876 N N . PHE A 1 254 ? 8.637 6.491 -16.742 1.00 84.81 254 PHE A N 1
ATOM 1877 C CA . PHE A 1 254 ? 8.009 6.583 -15.416 1.00 84.81 254 PHE A CA 1
ATOM 1878 C C . PHE A 1 254 ? 7.977 8.016 -14.850 1.00 84.81 254 PHE A C 1
ATOM 1880 O O . PHE A 1 254 ? 7.801 8.216 -13.639 1.00 84.81 254 PHE A O 1
ATOM 1887 N N . ASP A 1 255 ? 8.041 9.029 -15.711 1.00 80.12 255 ASP A N 1
ATOM 1888 C CA . ASP A 1 255 ? 7.803 10.442 -15.421 1.00 80.12 255 ASP A CA 1
ATOM 1889 C C . ASP A 1 255 ? 6.620 11.000 -16.238 1.00 80.12 255 ASP A C 1
ATOM 1891 O O . ASP A 1 255 ? 6.752 11.726 -17.219 1.00 80.12 255 ASP A O 1
ATOM 1895 N N . GLY A 1 256 ? 5.389 10.731 -15.788 1.00 73.31 256 GLY A N 1
ATOM 1896 C CA . GLY A 1 256 ? 4.236 11.426 -16.361 1.00 73.31 256 GLY A CA 1
ATOM 1897 C C . GLY A 1 256 ? 2.882 11.021 -15.798 1.00 73.31 256 GLY A C 1
ATOM 1898 O O . GLY A 1 256 ? 2.765 10.147 -14.943 1.00 73.31 256 GLY A O 1
ATOM 1899 N N . ASN A 1 257 ? 1.831 11.674 -16.294 1.00 68.06 257 ASN A N 1
ATOM 1900 C CA . ASN A 1 257 ? 0.445 11.499 -15.840 1.00 68.06 257 ASN A CA 1
ATOM 1901 C C . ASN A 1 257 ? -0.494 10.911 -16.913 1.00 68.06 257 ASN A C 1
ATOM 1903 O O . ASN A 1 257 ? -1.714 10.902 -16.717 1.00 68.06 257 ASN A O 1
ATOM 1907 N N . ALA A 1 258 ? 0.066 10.443 -18.032 1.00 70.31 258 ALA A N 1
ATOM 1908 C CA . ALA A 1 258 ? -0.680 9.887 -19.154 1.00 70.31 258 ALA A CA 1
ATOM 1909 C C . ALA A 1 258 ? -1.465 8.621 -18.766 1.00 70.31 258 ALA A C 1
ATOM 1911 O O . ALA A 1 258 ? -1.239 8.010 -17.723 1.00 70.31 258 ALA A O 1
ATOM 1912 N N . THR A 1 259 ? -2.378 8.186 -19.639 1.00 68.19 259 THR A N 1
ATOM 1913 C CA . THR A 1 259 ? -3.237 7.003 -19.424 1.00 68.19 259 THR A CA 1
ATOM 1914 C C . THR A 1 259 ? -2.448 5.704 -19.238 1.00 68.19 259 THR A C 1
ATOM 1916 O O . THR A 1 259 ? -2.962 4.733 -18.693 1.00 68.19 259 THR A O 1
ATOM 1919 N N . VAL A 1 260 ? -1.197 5.669 -19.697 1.00 71.94 260 VAL A N 1
ATOM 1920 C CA . VAL A 1 260 ? -0.299 4.515 -19.556 1.00 71.94 260 VAL A CA 1
ATOM 1921 C C . VAL A 1 260 ? 0.539 4.556 -18.270 1.00 71.94 260 VAL A C 1
ATOM 1923 O O . VAL A 1 260 ? 1.060 3.518 -17.864 1.00 71.94 260 VAL A O 1
ATOM 1926 N N . ASN A 1 261 ? 0.559 5.703 -17.579 1.00 80.62 261 ASN A N 1
ATOM 1927 C CA . ASN A 1 261 ? 1.418 5.988 -16.430 1.00 80.62 261 ASN A CA 1
ATOM 1928 C C . ASN A 1 261 ? 0.603 5.864 -15.139 1.00 80.62 261 ASN A C 1
ATOM 1930 O O . ASN A 1 261 ? 0.100 6.854 -14.598 1.00 80.62 261 ASN A O 1
ATOM 1934 N N . ALA A 1 262 ? 0.429 4.631 -14.670 1.00 90.81 262 ALA A N 1
ATOM 1935 C CA . ALA A 1 262 ? -0.140 4.326 -13.362 1.00 90.81 262 ALA A CA 1
ATOM 1936 C C . ALA A 1 262 ? 0.938 3.634 -12.523 1.00 90.81 262 ALA A C 1
ATOM 1938 O O . ALA A 1 262 ? 1.199 2.447 -12.688 1.00 90.81 262 ALA A O 1
ATOM 1939 N N . HIS A 1 263 ? 1.601 4.380 -11.647 1.00 92.88 263 HIS A N 1
ATOM 1940 C CA . HIS A 1 263 ? 2.758 3.896 -10.895 1.00 92.88 263 HIS A CA 1
ATOM 1941 C C . HIS A 1 263 ? 2.976 4.717 -9.630 1.00 92.88 263 HIS A C 1
ATOM 1943 O O . HIS A 1 263 ? 2.593 5.885 -9.573 1.00 92.88 263 HIS A O 1
ATOM 1949 N N . PHE A 1 264 ? 3.624 4.116 -8.633 1.00 94.94 264 PHE A N 1
ATOM 1950 C CA . PHE A 1 264 ? 4.127 4.785 -7.435 1.00 94.94 264 PHE A CA 1
ATOM 1951 C C . PHE A 1 264 ? 5.655 4.711 -7.406 1.00 94.94 264 PHE A C 1
ATOM 1953 O O . PHE A 1 264 ? 6.239 3.654 -7.650 1.00 94.94 264 PHE A O 1
ATOM 1960 N N . GLY A 1 265 ? 6.293 5.831 -7.066 1.00 93.00 265 GLY A N 1
ATOM 1961 C CA . GLY A 1 265 ? 7.745 5.935 -6.978 1.00 93.00 265 GLY A CA 1
ATOM 1962 C C . GLY A 1 265 ? 8.439 5.863 -8.333 1.00 93.00 265 GLY A C 1
ATOM 1963 O O . GLY A 1 265 ? 9.342 5.056 -8.483 1.00 93.00 265 GLY A O 1
ATOM 1964 N N . GLY A 1 266 ? 7.996 6.665 -9.304 1.00 90.25 266 GLY A N 1
ATOM 1965 C CA . GLY A 1 266 ? 8.674 6.889 -10.590 1.00 90.25 266 GLY A CA 1
ATOM 1966 C C . GLY A 1 266 ? 9.940 7.742 -10.453 1.00 90.25 266 GLY A C 1
ATOM 1967 O O . GLY A 1 266 ? 10.557 7.743 -9.392 1.00 90.25 266 GLY A O 1
ATOM 1968 N N . GLU A 1 267 ? 10.316 8.492 -11.488 1.00 80.75 267 GLU A N 1
ATOM 1969 C CA . GLU A 1 267 ? 11.700 8.976 -11.663 1.00 80.75 267 GLU A CA 1
ATOM 1970 C C . GLU A 1 267 ? 11.950 10.386 -11.121 1.00 80.75 267 GLU A C 1
ATOM 1972 O O . GLU A 1 267 ? 12.767 10.587 -10.221 1.00 80.75 267 GLU A O 1
ATOM 1977 N N . ASN A 1 268 ? 11.244 11.377 -11.668 1.00 77.19 268 ASN A N 1
ATOM 1978 C CA . ASN A 1 268 ? 11.576 12.786 -11.490 1.00 77.19 268 ASN A CA 1
ATOM 1979 C C . ASN A 1 268 ? 10.342 13.608 -11.119 1.00 77.19 268 ASN A C 1
ATOM 1981 O O . ASN A 1 268 ? 10.001 13.719 -9.943 1.00 77.19 268 ASN A O 1
ATOM 1985 N N . THR A 1 269 ? 9.694 14.233 -12.095 1.00 74.12 269 THR A N 1
ATOM 1986 C CA . THR A 1 269 ? 8.744 15.328 -11.857 1.00 74.12 269 THR A CA 1
ATOM 1987 C C . THR A 1 269 ? 7.384 14.808 -11.402 1.00 74.12 269 THR A C 1
ATOM 1989 O O . THR A 1 269 ? 6.711 15.426 -10.574 1.00 74.12 269 THR A O 1
ATOM 1992 N N . THR A 1 270 ? 7.012 13.644 -11.924 1.00 77.94 270 THR A N 1
ATOM 1993 C CA . THR A 1 270 ? 5.738 12.973 -11.724 1.00 77.94 270 THR A CA 1
ATOM 1994 C C . THR A 1 270 ? 5.968 11.576 -11.145 1.00 77.94 270 THR A C 1
ATOM 1996 O O . THR A 1 270 ? 5.677 10.559 -11.774 1.00 77.94 270 THR A O 1
ATOM 1999 N N . SER A 1 271 ? 6.509 11.508 -9.925 1.00 80.50 271 SER A N 1
ATOM 2000 C CA . SER A 1 271 ? 6.822 10.232 -9.260 1.00 80.50 271 SER A CA 1
ATOM 2001 C C . SER A 1 271 ? 5.602 9.368 -8.913 1.00 80.50 271 SER A C 1
ATOM 2003 O O . SER A 1 271 ? 5.756 8.217 -8.507 1.00 80.50 271 SER A O 1
ATOM 2005 N N . GLY A 1 272 ? 4.390 9.893 -9.074 1.00 82.75 272 GLY A N 1
ATOM 2006 C CA . GLY A 1 272 ? 3.148 9.149 -8.942 1.00 82.75 272 GLY A CA 1
ATOM 2007 C C . GLY A 1 272 ? 2.288 9.329 -10.184 1.00 82.75 272 GLY A C 1
ATOM 2008 O O . GLY A 1 272 ? 1.637 10.361 -10.328 1.00 82.75 272 GLY A O 1
ATOM 2009 N N . GLY A 1 273 ? 2.253 8.346 -11.077 1.00 84.06 273 GLY A N 1
ATOM 2010 C CA . GLY A 1 273 ? 1.439 8.411 -12.288 1.00 84.06 273 GLY A CA 1
ATOM 2011 C C . GLY A 1 273 ? -0.060 8.426 -11.975 1.00 84.06 273 GLY A C 1
ATOM 2012 O O . GLY A 1 273 ? -0.524 7.714 -11.087 1.00 84.06 273 GLY A O 1
ATOM 2013 N N . ALA A 1 274 ? -0.846 9.248 -12.677 1.00 79.94 274 ALA A N 1
ATOM 2014 C CA . ALA A 1 274 ? -2.291 9.381 -12.438 1.00 79.94 274 ALA A CA 1
ATOM 2015 C C . ALA A 1 274 ? -3.164 8.480 -13.331 1.00 79.94 274 ALA A C 1
ATOM 2017 O O . ALA A 1 274 ? -4.387 8.496 -13.182 1.00 79.94 274 ALA A O 1
ATOM 2018 N N . GLY A 1 275 ? -2.576 7.746 -14.282 1.00 78.44 275 GLY A N 1
ATOM 2019 C CA . GLY A 1 275 ? -3.301 6.894 -15.232 1.00 78.44 275 GLY A CA 1
ATOM 2020 C C . GLY A 1 275 ? -4.373 7.637 -16.037 1.00 78.44 275 GLY A C 1
ATOM 2021 O O . GLY A 1 275 ? -5.337 7.024 -16.478 1.00 78.44 275 GLY A O 1
ATOM 2022 N N . ALA A 1 276 ? -4.259 8.964 -16.185 1.00 70.12 276 ALA A N 1
ATOM 2023 C CA . ALA A 1 276 ? -5.284 9.856 -16.741 1.00 70.12 276 ALA A CA 1
ATOM 2024 C C . ALA A 1 276 ? -6.701 9.748 -16.120 1.00 70.12 276 ALA A C 1
ATOM 2026 O O . ALA A 1 276 ? -7.675 10.146 -16.755 1.00 70.12 276 ALA A O 1
ATOM 2027 N N . VAL A 1 277 ? -6.843 9.266 -14.879 1.00 80.69 277 VAL A N 1
ATOM 2028 C CA . VAL A 1 277 ? -8.157 9.103 -14.211 1.00 80.69 277 VAL A CA 1
ATOM 2029 C C . VAL A 1 277 ? -8.428 10.129 -13.104 1.00 80.69 277 VAL A C 1
ATOM 2031 O O . VAL A 1 277 ? -9.297 9.924 -12.259 1.00 80.69 277 VAL A O 1
ATOM 2034 N N . GLY A 1 278 ? -7.695 11.248 -13.099 1.00 83.06 278 GLY A N 1
ATOM 2035 C CA . GLY A 1 278 ? -7.975 12.398 -12.226 1.00 83.06 278 GLY A CA 1
ATOM 2036 C C . GLY A 1 278 ? -7.729 12.168 -10.730 1.00 83.06 278 GLY A C 1
ATOM 2037 O O . GLY A 1 278 ? -8.289 12.884 -9.905 1.00 83.06 278 GLY A O 1
ATOM 2038 N N . VAL A 1 279 ? -6.911 11.177 -10.369 1.00 88.62 279 VAL A N 1
ATOM 2039 C CA . VAL A 1 279 ? -6.522 10.901 -8.977 1.00 88.62 279 VAL A CA 1
ATOM 2040 C C . VAL A 1 279 ? -5.316 11.743 -8.564 1.00 88.62 279 VAL A C 1
ATOM 2042 O O . VAL A 1 279 ? -4.426 12.011 -9.370 1.00 88.62 279 VAL A O 1
ATOM 2045 N N . THR A 1 280 ? -5.279 12.149 -7.297 1.00 91.25 280 THR A N 1
ATOM 2046 C CA . THR A 1 280 ? -4.242 13.033 -6.736 1.00 91.25 280 THR A CA 1
ATOM 2047 C C . THR A 1 280 ? -3.513 12.411 -5.552 1.00 91.25 280 THR A C 1
ATOM 2049 O O . THR A 1 280 ? -2.469 12.924 -5.155 1.00 91.25 280 THR A O 1
ATOM 2052 N N . VAL A 1 281 ? -4.018 11.305 -4.996 1.00 92.31 281 VAL A N 1
ATOM 2053 C CA . VAL A 1 281 ? -3.409 10.610 -3.858 1.00 92.31 281 VAL A CA 1
ATOM 2054 C C . VAL A 1 281 ? -3.392 9.107 -4.102 1.00 92.31 281 VAL A 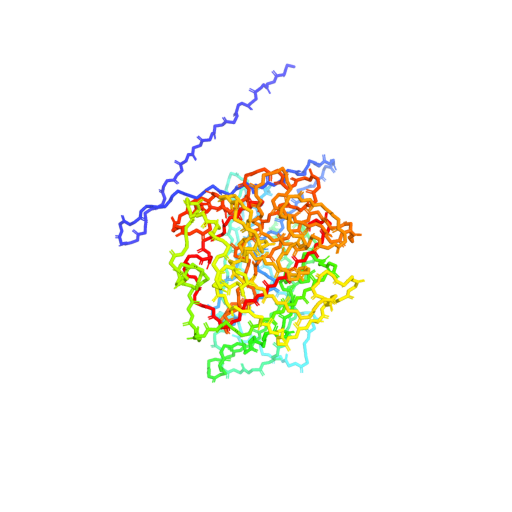C 1
ATOM 2056 O O . VAL A 1 281 ? -4.400 8.518 -4.492 1.00 92.31 281 VAL A O 1
ATOM 2059 N N . GLY A 1 282 ? -2.239 8.497 -3.839 1.00 94.69 282 GLY A N 1
ATOM 2060 C CA . GLY A 1 282 ? -2.011 7.061 -3.827 1.00 94.69 282 GLY A CA 1
ATOM 2061 C C . GLY A 1 282 ? -1.704 6.597 -2.412 1.00 94.69 282 GLY A C 1
ATOM 2062 O O . GLY A 1 282 ? -1.078 7.317 -1.629 1.00 94.69 282 GLY A O 1
ATOM 2063 N N . ARG A 1 283 ? -2.161 5.398 -2.059 1.00 96.56 283 ARG A N 1
ATOM 2064 C CA . ARG A 1 283 ? -1.908 4.796 -0.748 1.00 96.56 283 ARG A CA 1
ATOM 2065 C C . ARG A 1 283 ? -1.573 3.325 -0.878 1.00 96.56 283 ARG A C 1
ATOM 2067 O O . ARG A 1 283 ? -2.146 2.623 -1.711 1.00 96.56 283 ARG A O 1
ATOM 2074 N N . ILE A 1 284 ? -0.681 2.880 -0.006 1.00 98.06 284 ILE A N 1
ATOM 2075 C CA . ILE A 1 284 ? -0.322 1.480 0.194 1.00 98.06 284 ILE A CA 1
ATOM 2076 C C . ILE A 1 284 ? -0.851 1.064 1.561 1.00 98.06 284 ILE A C 1
ATOM 2078 O O . ILE A 1 284 ? -0.634 1.764 2.551 1.00 98.06 284 ILE A O 1
ATOM 2082 N N . TRP A 1 285 ? -1.521 -0.077 1.610 1.00 97.62 285 TRP A N 1
ATOM 2083 C CA . TRP A 1 285 ? -2.167 -0.634 2.788 1.00 97.62 285 TRP A CA 1
ATOM 2084 C C . TRP A 1 285 ? -1.622 -2.025 3.083 1.00 97.62 285 TRP A C 1
ATOM 2086 O O . TRP A 1 285 ? -1.329 -2.799 2.175 1.00 97.62 285 TRP A O 1
ATOM 2096 N N . GLY A 1 286 ? -1.513 -2.346 4.361 1.00 95.94 286 GLY A N 1
ATOM 2097 C CA . GLY A 1 286 ? -1.048 -3.622 4.862 1.00 95.94 286 GLY A CA 1
ATOM 2098 C C . GLY A 1 286 ? -2.146 -4.301 5.644 1.00 95.94 286 GLY A C 1
ATOM 2099 O O . GLY A 1 286 ? -2.725 -3.683 6.534 1.00 95.94 286 GLY A O 1
ATOM 2100 N N . PHE A 1 287 ? -2.432 -5.551 5.310 1.00 91.38 287 PHE A N 1
ATOM 2101 C CA . PHE A 1 287 ? -3.453 -6.325 5.993 1.00 91.38 287 PHE A CA 1
ATOM 2102 C C . PHE A 1 287 ? -2.842 -7.254 7.042 1.00 91.38 287 PHE A C 1
ATOM 2104 O O . PHE A 1 287 ? -2.061 -8.147 6.687 1.00 91.38 287 PHE A O 1
ATOM 2111 N N . SER A 1 288 ? -3.251 -7.110 8.303 1.00 84.31 288 SER A N 1
ATOM 2112 C CA . SER A 1 288 ? -3.025 -8.116 9.345 1.00 84.31 288 SER A CA 1
ATOM 2113 C C . SER A 1 288 ? -4.359 -8.612 9.905 1.00 84.31 288 SER A C 1
ATOM 2115 O O . SER A 1 288 ? -5.333 -7.866 9.983 1.00 84.31 288 SER A O 1
ATOM 2117 N N . ALA A 1 289 ? -4.404 -9.877 10.324 1.00 75.62 289 ALA A N 1
ATOM 2118 C CA . ALA A 1 289 ? -5.616 -10.461 10.898 1.00 75.62 289 ALA A CA 1
ATOM 2119 C C . ALA A 1 289 ? -6.023 -9.824 12.238 1.00 75.62 289 ALA A C 1
ATOM 2121 O O . ALA A 1 289 ? -7.151 -10.018 12.656 1.00 75.62 289 ALA A O 1
ATOM 2122 N N . SER A 1 290 ? -5.131 -9.079 12.898 1.00 71.44 290 SER A N 1
ATOM 2123 C CA . SER A 1 290 ? -5.406 -8.402 14.171 1.00 71.44 290 SER A CA 1
ATOM 2124 C C . SER A 1 290 ? -5.798 -6.929 14.023 1.00 71.44 290 SER A C 1
ATOM 2126 O O . SER A 1 290 ? -6.465 -6.391 14.896 1.00 71.44 290 SER A O 1
ATOM 2128 N N . LEU A 1 291 ? -5.386 -6.251 12.943 1.00 74.62 291 LEU A N 1
ATOM 2129 C CA . LEU A 1 291 ? -5.602 -4.803 12.763 1.00 74.62 291 LEU A CA 1
ATOM 2130 C C . LEU A 1 291 ? -6.409 -4.455 11.504 1.00 74.62 291 LEU A C 1
ATOM 2132 O O . LEU A 1 291 ? -6.735 -3.290 11.282 1.00 74.62 291 LEU A O 1
ATOM 2136 N N . GLY A 1 292 ? -6.698 -5.433 10.645 1.00 81.00 292 GLY A N 1
ATOM 2137 C CA . GLY A 1 292 ? -7.283 -5.188 9.332 1.00 81.00 292 GLY A CA 1
ATOM 2138 C C . GLY A 1 292 ? -6.336 -4.406 8.415 1.00 81.00 292 GLY A C 1
ATOM 2139 O O . GLY A 1 292 ? -5.111 -4.550 8.488 1.00 81.00 292 GLY A O 1
ATOM 2140 N N . TRP A 1 293 ? -6.894 -3.580 7.523 1.00 85.50 293 TRP A N 1
ATOM 2141 C CA . TRP A 1 293 ? -6.095 -2.713 6.652 1.00 85.50 293 TRP A CA 1
ATOM 2142 C C . TRP A 1 293 ? -5.539 -1.513 7.410 1.00 85.50 293 TRP A C 1
ATOM 2144 O O . TRP A 1 293 ? -6.277 -0.617 7.824 1.00 85.50 293 TRP A O 1
ATOM 2154 N N . THR A 1 294 ? -4.216 -1.466 7.495 1.00 89.62 294 THR A N 1
ATOM 2155 C CA . THR A 1 294 ? -3.440 -0.376 8.083 1.00 89.62 294 THR A CA 1
ATOM 2156 C C . THR A 1 294 ? -2.697 0.385 6.988 1.00 89.62 294 THR A C 1
ATOM 2158 O O . THR A 1 294 ? -2.102 -0.220 6.098 1.00 89.62 294 THR A O 1
ATOM 2161 N N . LEU A 1 295 ? -2.712 1.719 7.035 1.00 94.62 295 LEU A N 1
ATOM 2162 C CA . LEU A 1 295 ? -1.981 2.552 6.077 1.00 94.62 295 LEU A CA 1
ATOM 2163 C C . LEU A 1 295 ? -0.465 2.376 6.259 1.00 94.62 295 LEU A C 1
ATOM 2165 O O . LEU A 1 295 ? 0.056 2.566 7.357 1.00 94.62 295 LEU A O 1
ATOM 2169 N N . LEU A 1 296 ? 0.248 2.066 5.176 1.00 97.12 296 LEU A N 1
ATOM 2170 C CA . LEU A 1 296 ? 1.705 1.891 5.160 1.00 97.12 296 LEU A CA 1
ATOM 2171 C C . LEU A 1 296 ? 2.418 3.075 4.513 1.00 97.12 296 LEU A C 1
ATOM 2173 O O . LEU A 1 296 ? 3.477 3.491 4.972 1.00 97.12 296 LEU A O 1
ATOM 2177 N N . TYR A 1 297 ? 1.855 3.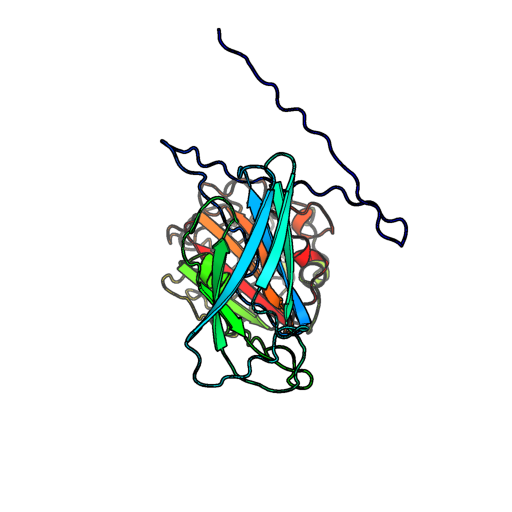628 3.442 1.00 97.12 297 TYR A N 1
ATOM 2178 C CA . TYR A 1 297 ? 2.467 4.727 2.701 1.00 97.12 297 TYR A CA 1
ATOM 2179 C C . TYR A 1 297 ? 1.386 5.568 2.033 1.00 97.12 297 TYR A C 1
ATOM 2181 O O . TYR A 1 297 ? 0.396 5.022 1.547 1.00 97.12 297 TYR A O 1
ATOM 2189 N N . GLN A 1 298 ? 1.586 6.881 1.972 1.00 95.06 298 GLN A N 1
ATOM 2190 C CA . GLN A 1 298 ? 0.768 7.789 1.171 1.00 95.06 298 GLN A CA 1
ATOM 2191 C C . GLN A 1 298 ? 1.668 8.683 0.318 1.00 95.06 298 GLN A C 1
ATOM 2193 O O . GLN A 1 298 ? 2.672 9.183 0.814 1.00 95.06 298 GLN A O 1
ATOM 2198 N N . LEU A 1 299 ? 1.301 8.918 -0.936 1.00 93.75 299 LEU A N 1
ATOM 2199 C CA . LEU A 1 299 ? 2.022 9.811 -1.837 1.00 93.75 299 LEU A CA 1
ATOM 2200 C C . LEU A 1 299 ? 1.049 10.631 -2.690 1.00 93.75 299 LEU A C 1
ATOM 2202 O O . LEU A 1 299 ? -0.047 10.149 -2.994 1.00 93.75 299 LEU A O 1
ATOM 2206 N N . PRO A 1 300 ? 1.431 11.852 -3.092 1.00 92.31 300 PRO A N 1
ATOM 2207 C CA . PRO A 1 300 ? 0.697 12.570 -4.113 1.00 92.31 300 PRO A CA 1
ATOM 2208 C C . PRO A 1 300 ? 0.891 11.890 -5.475 1.00 92.31 300 PRO A C 1
ATOM 2210 O O . PRO A 1 300 ? 1.936 11.300 -5.744 1.00 92.31 300 PRO A O 1
ATOM 2213 N N . LEU A 1 301 ? -0.120 11.990 -6.334 1.00 90.25 301 LEU A N 1
ATOM 2214 C CA . LEU A 1 301 ? -0.131 11.503 -7.714 1.00 90.25 301 LEU A CA 1
ATOM 2215 C C . LEU A 1 301 ? -0.346 12.659 -8.693 1.00 90.25 301 LEU A C 1
ATOM 2217 O O . LEU A 1 301 ? -0.671 13.783 -8.302 1.00 90.25 301 LEU A O 1
ATOM 2221 N N . GLY A 1 302 ? -0.161 12.377 -9.979 1.00 84.00 302 GLY A N 1
ATOM 2222 C CA . GLY A 1 302 ? -0.292 13.333 -11.066 1.00 84.00 302 GLY A CA 1
ATOM 2223 C C . GLY A 1 302 ? 0.668 14.506 -10.913 1.00 84.00 302 GLY A C 1
ATOM 2224 O O . GLY A 1 302 ? 1.743 14.386 -10.325 1.00 84.00 302 GLY A O 1
ATOM 2225 N N . SER A 1 303 ? 0.248 15.672 -11.399 1.00 75.25 303 SER A N 1
ATOM 2226 C CA . SER A 1 303 ? 1.051 16.903 -11.394 1.00 75.25 303 SER A CA 1
ATOM 2227 C C . SER A 1 303 ? 1.487 17.375 -10.000 1.00 75.25 303 SER A C 1
ATOM 2229 O O . SER A 1 303 ? 2.352 18.237 -9.897 1.00 75.25 303 SER A O 1
ATOM 2231 N N . SER A 1 304 ? 0.895 16.838 -8.928 1.00 70.62 304 SER A N 1
ATOM 2232 C CA . SER A 1 304 ? 1.269 17.128 -7.539 1.00 70.62 304 SER A CA 1
ATOM 2233 C C . SER A 1 304 ? 2.332 16.194 -6.952 1.00 70.62 304 SER A C 1
ATOM 2235 O O . SER A 1 304 ? 2.777 16.439 -5.833 1.00 70.62 304 SER A O 1
ATOM 2237 N N . SER A 1 305 ? 2.718 15.119 -7.650 1.00 78.56 305 SER A N 1
ATOM 2238 C CA . SER A 1 305 ? 3.583 14.078 -7.072 1.00 78.56 305 SER A CA 1
ATOM 2239 C C . SER A 1 305 ? 5.014 14.548 -6.786 1.00 78.56 305 SER A C 1
ATOM 2241 O O . SER A 1 305 ? 5.574 14.185 -5.750 1.00 78.56 305 SER A O 1
ATOM 2243 N N . GLY A 1 306 ? 5.581 15.414 -7.633 1.00 80.19 306 GLY A N 1
ATOM 2244 C CA . GLY A 1 306 ? 6.937 15.940 -7.459 1.00 80.19 306 GLY A CA 1
ATOM 2245 C C . GLY A 1 306 ? 7.999 14.835 -7.400 1.00 80.19 306 GLY A C 1
ATOM 2246 O O . GLY A 1 306 ? 7.717 13.668 -7.668 1.00 80.19 306 GLY A O 1
ATOM 2247 N N . ASN A 1 307 ? 9.222 15.184 -6.991 1.00 84.38 307 ASN A N 1
ATOM 2248 C CA . ASN A 1 307 ? 10.332 14.227 -6.868 1.00 84.38 307 ASN A CA 1
ATOM 2249 C C . ASN A 1 307 ? 10.496 13.634 -5.461 1.00 84.38 307 ASN A C 1
ATOM 2251 O O . ASN A 1 307 ? 11.257 12.694 -5.268 1.00 84.38 307 ASN A O 1
ATOM 2255 N N . SER A 1 308 ? 9.781 14.151 -4.459 1.00 88.56 308 SER A N 1
ATOM 2256 C CA . SER A 1 308 ? 9.994 13.766 -3.058 1.00 88.56 308 SER A CA 1
ATOM 2257 C C . SER A 1 308 ? 9.541 12.342 -2.733 1.00 88.56 308 SER A C 1
ATOM 2259 O O . SER A 1 308 ? 9.854 11.849 -1.657 1.00 88.56 308 SER A O 1
ATOM 2261 N N . TYR A 1 309 ? 8.820 11.677 -3.634 1.00 90.31 309 TYR A N 1
ATOM 2262 C CA . TYR A 1 309 ? 8.321 10.308 -3.463 1.00 90.31 309 TYR A CA 1
ATOM 2263 C C . TYR A 1 309 ? 8.809 9.372 -4.572 1.00 90.31 309 TYR A C 1
ATOM 2265 O O . TYR A 1 309 ? 8.309 8.256 -4.688 1.00 90.31 309 TYR A O 1
ATOM 2273 N N . ASN A 1 310 ? 9.787 9.819 -5.367 1.00 91.56 310 ASN A N 1
ATOM 2274 C CA . ASN A 1 310 ? 10.405 9.045 -6.438 1.00 91.56 310 ASN A CA 1
ATOM 2275 C C . ASN A 1 310 ? 11.170 7.827 -5.899 1.00 91.56 310 ASN A C 1
ATOM 2277 O O . ASN A 1 310 ? 11.364 7.679 -4.688 1.00 91.56 310 ASN A O 1
ATOM 2281 N N . HIS A 1 311 ? 11.606 6.945 -6.793 1.00 91.44 311 HIS A N 1
ATOM 2282 C CA . HIS A 1 311 ? 12.353 5.744 -6.415 1.00 91.44 311 HIS A CA 1
ATOM 2283 C C . HIS A 1 311 ? 13.667 6.046 -5.684 1.00 91.44 311 HIS A C 1
ATOM 2285 O O . HIS A 1 311 ? 14.092 5.255 -4.847 1.00 91.44 311 HIS A O 1
ATOM 2291 N N . THR A 1 312 ? 14.280 7.213 -5.905 1.00 91.19 312 THR A N 1
ATOM 2292 C CA . THR A 1 312 ? 15.524 7.587 -5.215 1.00 91.19 312 THR A CA 1
ATOM 2293 C C . THR A 1 312 ? 15.312 7.893 -3.732 1.00 91.19 312 THR A C 1
ATOM 2295 O O . THR A 1 312 ? 16.274 7.917 -2.960 1.00 91.19 312 THR A O 1
ATOM 2298 N N . ASN A 1 313 ? 14.063 8.101 -3.296 1.00 90.19 313 ASN A N 1
ATOM 2299 C CA . ASN A 1 313 ? 13.761 8.331 -1.893 1.00 90.19 313 ASN A CA 1
ATOM 2300 C C . ASN A 1 313 ? 14.074 7.075 -1.058 1.00 90.19 313 ASN A C 1
ATOM 2302 O O . ASN A 1 313 ? 13.389 6.054 -1.132 1.00 90.19 313 ASN A O 1
ATOM 2306 N N . GLY A 1 314 ? 15.075 7.187 -0.182 1.00 86.50 314 GLY A N 1
ATOM 2307 C CA . GLY A 1 314 ? 15.501 6.108 0.711 1.00 86.50 314 GLY A CA 1
ATOM 2308 C C . GLY A 1 314 ? 14.399 5.552 1.623 1.00 86.50 314 GLY A C 1
ATOM 2309 O O . GLY A 1 314 ? 14.516 4.412 2.068 1.00 86.50 314 GLY A O 1
ATOM 2310 N N . ALA A 1 315 ? 13.306 6.289 1.854 1.00 91.56 315 ALA A N 1
ATOM 2311 C CA . ALA A 1 315 ? 12.166 5.822 2.640 1.00 91.56 315 ALA A CA 1
ATOM 2312 C C . ALA A 1 315 ? 11.516 4.551 2.065 1.00 91.56 315 ALA A C 1
ATOM 2314 O O . ALA A 1 315 ? 10.915 3.798 2.827 1.00 91.56 315 ALA A O 1
ATOM 2315 N N . TRP A 1 316 ? 11.652 4.286 0.759 1.00 95.25 316 TRP A N 1
ATOM 2316 C CA . TRP A 1 316 ? 11.181 3.043 0.138 1.00 95.25 316 TRP A CA 1
ATOM 2317 C C . TRP A 1 316 ? 11.931 1.804 0.639 1.00 95.25 316 TRP A C 1
ATOM 2319 O O . TRP A 1 316 ? 11.322 0.744 0.776 1.00 95.25 316 TRP A O 1
ATOM 2329 N N . PHE A 1 317 ? 13.230 1.938 0.929 1.00 96.62 317 PHE A N 1
ATOM 2330 C CA . PHE A 1 317 ? 14.162 0.811 1.075 1.00 96.62 317 PHE A CA 1
ATOM 2331 C C . PHE A 1 317 ? 14.871 0.743 2.431 1.00 96.62 317 PHE A C 1
ATOM 2333 O O . PHE A 1 317 ? 15.630 -0.190 2.680 1.00 96.62 317 PHE A O 1
ATOM 2340 N N . ALA A 1 318 ? 14.657 1.719 3.309 1.00 95.88 318 ALA A N 1
ATOM 2341 C CA . ALA A 1 318 ? 15.281 1.769 4.625 1.00 95.88 318 ALA A CA 1
ATOM 2342 C C . ALA A 1 318 ? 14.238 2.003 5.714 1.00 95.88 318 ALA A C 1
ATOM 2344 O O . ALA A 1 318 ? 13.277 2.739 5.505 1.00 95.88 318 ALA A O 1
ATOM 2345 N N . SER A 1 319 ? 14.454 1.414 6.892 1.00 95.62 319 SER A N 1
ATOM 2346 C CA . SER A 1 319 ? 13.648 1.670 8.092 1.00 95.62 319 SER A CA 1
ATOM 2347 C C . SER A 1 319 ? 13.769 3.130 8.555 1.00 95.62 319 SER A C 1
ATOM 2349 O O . SER A 1 319 ? 14.806 3.767 8.376 1.00 95.62 319 SER A O 1
ATOM 2351 N N . GLY A 1 320 ? 12.730 3.656 9.209 1.00 91.81 320 GLY A N 1
ATOM 2352 C CA . GLY A 1 320 ? 12.691 5.030 9.727 1.00 91.81 320 GLY A CA 1
ATOM 2353 C C . GLY A 1 320 ? 12.115 6.035 8.726 1.00 91.81 320 GLY A C 1
ATOM 2354 O O . GLY A 1 320 ? 11.443 5.649 7.777 1.00 91.81 320 GLY A O 1
ATOM 2355 N N . THR A 1 321 ? 12.335 7.342 8.928 1.00 89.94 321 THR A N 1
ATOM 2356 C CA . THR A 1 321 ? 11.738 8.433 8.107 1.00 89.94 321 THR A CA 1
ATOM 2357 C C . THR A 1 321 ? 10.204 8.385 8.021 1.00 89.94 321 THR A C 1
ATOM 2359 O O . THR A 1 321 ? 9.596 8.688 6.997 1.00 89.94 321 THR A O 1
ATOM 2362 N N . THR A 1 322 ? 9.565 7.965 9.111 1.00 92.62 322 THR A N 1
ATOM 2363 C CA . THR A 1 322 ? 8.115 7.772 9.176 1.00 92.62 322 THR A CA 1
ATOM 2364 C C . THR A 1 322 ? 7.396 9.055 9.574 1.00 92.62 322 THR A C 1
ATOM 2366 O O . THR A 1 322 ? 7.869 9.786 10.443 1.00 92.62 322 THR A O 1
ATOM 2369 N N . VAL A 1 323 ? 6.207 9.271 9.021 1.00 89.44 323 VAL A N 1
ATOM 2370 C CA . VAL A 1 323 ? 5.282 10.345 9.404 1.00 89.44 323 VAL A CA 1
ATOM 2371 C C . VAL A 1 323 ? 4.026 9.759 10.053 1.00 89.44 323 VAL A C 1
ATOM 2373 O O . VAL A 1 323 ? 3.628 8.633 9.751 1.00 89.44 323 VAL A O 1
ATOM 2376 N N . SER A 1 324 ? 3.388 10.513 10.949 1.00 83.75 324 SER A N 1
ATOM 2377 C CA . SER A 1 324 ? 2.112 10.127 11.571 1.00 83.75 324 SER A CA 1
ATOM 2378 C C . SER A 1 324 ? 0.903 10.525 10.717 1.00 83.75 324 SER A C 1
ATOM 2380 O O . SER A 1 324 ? -0.105 9.819 10.706 1.00 83.75 324 SER A O 1
ATOM 2382 N N . THR A 1 325 ? 1.009 11.615 9.954 1.00 83.31 325 THR A N 1
ATOM 2383 C CA . THR A 1 325 ? -0.054 12.167 9.102 1.00 83.31 325 THR A CA 1
ATOM 2384 C C . THR A 1 325 ? 0.497 12.614 7.741 1.00 83.31 325 THR A C 1
ATOM 2386 O O . THR A 1 325 ? 1.706 12.730 7.550 1.00 83.31 325 THR A O 1
ATOM 2389 N N . GLY A 1 326 ? -0.392 12.833 6.765 1.00 88.44 326 GLY A N 1
ATOM 2390 C CA . GLY A 1 326 ? -0.022 13.355 5.443 1.00 88.44 326 GLY A CA 1
ATOM 2391 C C . GLY A 1 326 ? 0.743 12.374 4.543 1.00 88.44 326 GLY A C 1
ATOM 2392 O O . GLY A 1 326 ? 0.650 11.153 4.691 1.00 88.44 326 GLY A O 1
ATOM 2393 N N . ASN A 1 327 ? 1.471 12.907 3.564 1.00 92.75 327 ASN A N 1
ATOM 2394 C CA . ASN A 1 327 ? 2.224 12.112 2.594 1.00 92.75 327 ASN A CA 1
ATOM 2395 C C . ASN A 1 327 ? 3.543 11.608 3.196 1.00 92.75 327 ASN A C 1
ATOM 2397 O O . ASN A 1 327 ? 4.301 12.377 3.781 1.00 92.75 327 ASN A O 1
ATOM 2401 N N . GLY A 1 328 ? 3.833 10.325 3.009 1.00 93.75 328 GLY A N 1
ATOM 2402 C CA . GLY A 1 328 ? 5.050 9.662 3.454 1.00 93.75 328 GLY A CA 1
ATOM 2403 C C . GLY A 1 328 ? 4.796 8.261 4.001 1.00 93.75 328 GLY A C 1
ATOM 2404 O O . GLY A 1 328 ? 3.658 7.783 4.092 1.00 93.75 328 GLY A O 1
ATOM 2405 N N . LYS A 1 329 ? 5.885 7.612 4.400 1.00 96.38 329 LYS A N 1
ATOM 2406 C CA . LYS A 1 329 ? 5.873 6.279 4.996 1.00 96.38 329 LYS A CA 1
ATOM 2407 C C . LYS A 1 329 ? 5.314 6.299 6.421 1.00 96.38 329 LYS A C 1
ATOM 2409 O O . LYS A 1 329 ? 5.599 7.214 7.187 1.00 96.38 329 LYS A O 1
ATOM 2414 N N . ARG A 1 330 ? 4.540 5.284 6.799 1.00 96.06 330 ARG A N 1
ATOM 2415 C CA . ARG A 1 330 ? 4.062 5.043 8.170 1.00 96.06 330 ARG A CA 1
ATOM 2416 C C . ARG A 1 330 ? 4.951 4.030 8.879 1.00 96.06 330 ARG A C 1
ATOM 2418 O O . ARG A 1 330 ? 5.536 3.172 8.232 1.00 96.06 330 ARG A O 1
ATOM 2425 N N . LEU A 1 331 ? 4.978 4.069 10.213 1.00 94.62 331 LEU A N 1
ATOM 2426 C CA . LEU A 1 331 ? 5.718 3.089 11.023 1.00 94.62 331 LEU A CA 1
ATOM 2427 C C . LEU A 1 331 ? 5.331 1.638 10.697 1.00 94.62 331 LEU A C 1
ATOM 2429 O O . LEU A 1 331 ? 6.198 0.776 10.624 1.00 94.62 331 LEU A O 1
ATOM 2433 N N . ALA A 1 332 ? 4.048 1.390 10.417 1.00 93.06 332 ALA A N 1
ATOM 2434 C CA . ALA A 1 332 ? 3.547 0.071 10.039 1.00 93.06 332 ALA A CA 1
ATOM 2435 C C . ALA A 1 332 ? 4.211 -0.505 8.774 1.00 93.06 332 ALA A C 1
ATOM 2437 O O . ALA A 1 332 ? 4.278 -1.718 8.635 1.00 93.06 332 ALA A O 1
ATOM 2438 N N . TYR A 1 333 ? 4.741 0.324 7.869 1.00 97.81 333 TYR A N 1
ATOM 2439 C CA . TYR A 1 333 ? 5.501 -0.153 6.708 1.00 97.81 333 TYR A CA 1
ATOM 2440 C C . TYR A 1 333 ? 6.724 -0.985 7.128 1.00 97.81 333 TYR A C 1
ATOM 2442 O O . TYR A 1 333 ? 7.035 -1.992 6.488 1.00 97.81 333 TYR A O 1
ATOM 2450 N N . ASP A 1 334 ? 7.382 -0.565 8.214 1.00 95.94 334 ASP A N 1
ATOM 2451 C CA . ASP A 1 334 ? 8.621 -1.154 8.725 1.00 95.94 334 ASP A CA 1
ATOM 2452 C C . ASP A 1 334 ? 8.354 -2.290 9.719 1.00 95.94 334 ASP A C 1
ATOM 2454 O O . ASP A 1 334 ? 9.165 -3.202 9.837 1.00 95.94 334 ASP A O 1
ATOM 2458 N N . THR A 1 335 ? 7.247 -2.225 10.467 1.00 93.62 335 THR A N 1
ATOM 2459 C CA . THR A 1 335 ? 7.044 -3.078 11.652 1.00 93.62 335 THR A CA 1
ATOM 2460 C C . THR A 1 335 ? 5.832 -3.997 11.578 1.00 93.62 335 THR A C 1
ATOM 2462 O O . THR A 1 335 ? 5.801 -5.011 12.278 1.00 93.62 335 THR A O 1
ATOM 2465 N N . LEU A 1 336 ? 4.823 -3.683 10.758 1.00 89.88 336 LEU A N 1
ATOM 2466 C CA . LEU A 1 336 ? 3.616 -4.498 10.687 1.00 89.88 336 LEU A CA 1
ATOM 2467 C C . LEU A 1 336 ? 3.861 -5.702 9.784 1.00 89.88 336 LEU A C 1
ATOM 2469 O O . LEU A 1 336 ? 4.077 -5.568 8.581 1.00 89.88 336 LEU A O 1
ATOM 2473 N N . THR A 1 337 ? 3.773 -6.893 10.368 1.00 91.81 337 THR A N 1
ATOM 2474 C CA . THR A 1 337 ? 3.719 -8.136 9.599 1.00 91.81 337 THR A CA 1
ATOM 2475 C C . THR A 1 337 ? 2.361 -8.239 8.911 1.00 91.81 337 THR A C 1
ATOM 2477 O O . THR A 1 337 ? 1.318 -8.224 9.567 1.00 91.81 337 THR A O 1
ATOM 2480 N N . ILE A 1 338 ? 2.377 -8.330 7.583 1.00 93.19 338 ILE A N 1
ATOM 2481 C CA . ILE A 1 338 ? 1.184 -8.343 6.738 1.00 93.19 338 ILE A CA 1
ATOM 2482 C C . ILE A 1 338 ? 1.074 -9.662 5.981 1.00 93.19 338 ILE A C 1
ATOM 2484 O O . ILE A 1 338 ? 2.064 -10.354 5.743 1.00 93.19 338 ILE A O 1
ATOM 2488 N N . THR A 1 339 ? -0.148 -10.029 5.611 1.00 91.75 339 THR A N 1
ATOM 2489 C CA . THR A 1 339 ? -0.429 -11.181 4.733 1.00 91.75 339 THR A CA 1
ATOM 2490 C C . THR A 1 339 ? -0.877 -10.741 3.343 1.00 91.75 339 THR A C 1
ATOM 2492 O O . THR A 1 339 ? -0.716 -11.485 2.378 1.00 91.75 339 THR A O 1
ATOM 2495 N N . HIS A 1 340 ? -1.408 -9.522 3.228 1.00 94.88 340 HIS A N 1
ATOM 2496 C CA . HIS A 1 340 ? -1.816 -8.921 1.965 1.00 94.88 340 HIS A CA 1
ATOM 2497 C C . HIS A 1 340 ? -1.337 -7.476 1.898 1.00 94.88 340 HIS A C 1
ATOM 2499 O O . HIS A 1 340 ? -1.273 -6.780 2.916 1.00 94.88 340 HIS A O 1
ATOM 2505 N N . VAL A 1 341 ? -1.042 -7.028 0.682 1.00 97.94 341 VAL A N 1
ATOM 2506 C CA . VAL A 1 341 ? -0.798 -5.623 0.367 1.00 97.94 341 VAL A CA 1
ATOM 2507 C C . VAL A 1 341 ? -1.928 -5.108 -0.514 1.00 97.94 341 VAL A C 1
ATOM 2509 O O . VAL A 1 341 ? -2.344 -5.769 -1.467 1.00 97.94 341 VAL A O 1
ATOM 2512 N N . GLY A 1 342 ? -2.442 -3.938 -0.160 1.00 96.94 342 GLY A N 1
ATOM 2513 C CA . GLY A 1 342 ? -3.502 -3.237 -0.863 1.00 96.94 342 GLY A CA 1
ATOM 2514 C C . GLY A 1 342 ? -3.017 -1.897 -1.393 1.00 96.94 342 GLY A C 1
ATOM 2515 O O . GLY A 1 342 ? -2.128 -1.268 -0.824 1.00 96.94 342 GLY A O 1
ATOM 2516 N N . PHE A 1 343 ? -3.635 -1.439 -2.468 1.00 97.50 343 PHE A N 1
ATOM 2517 C CA . PHE A 1 343 ? -3.347 -0.170 -3.116 1.00 97.50 343 PHE A CA 1
ATOM 2518 C C . PHE A 1 343 ? -4.652 0.568 -3.326 1.00 97.50 343 PHE A C 1
ATOM 2520 O O . PHE A 1 343 ? -5.613 -0.027 -3.811 1.00 97.50 343 PHE A O 1
ATOM 2527 N N . SER A 1 344 ? -4.696 1.850 -2.975 1.00 95.50 344 SER A N 1
ATOM 2528 C CA . SER A 1 344 ? -5.834 2.708 -3.301 1.00 95.50 344 SER A CA 1
ATOM 2529 C C . SER A 1 344 ? -5.401 3.989 -3.988 1.00 95.50 344 SER A C 1
ATOM 2531 O O . SER A 1 344 ? -4.324 4.511 -3.698 1.00 95.50 344 SER A O 1
ATOM 2533 N N . VAL A 1 345 ? -6.290 4.542 -4.807 1.00 94.31 345 VAL A N 1
ATOM 2534 C CA . VAL A 1 345 ? -6.164 5.898 -5.351 1.00 94.31 345 VAL A CA 1
ATOM 2535 C C . VAL A 1 345 ? -7.439 6.702 -5.128 1.00 94.31 345 VAL A C 1
ATOM 2537 O O . VAL A 1 345 ? -8.529 6.134 -5.068 1.00 94.31 345 VAL A O 1
ATOM 2540 N N . GLY A 1 346 ? -7.312 8.022 -5.014 1.00 91.88 346 GLY A N 1
ATOM 2541 C CA . GLY A 1 346 ? -8.437 8.940 -4.836 1.00 91.88 346 GLY A CA 1
ATOM 2542 C C . GLY A 1 346 ? -8.035 10.403 -5.008 1.00 91.88 346 GLY A C 1
ATOM 2543 O O . GLY A 1 346 ? -6.919 10.705 -5.434 1.00 91.88 346 GLY A O 1
ATOM 2544 N N . THR A 1 347 ? -8.957 11.311 -4.690 1.00 86.75 347 THR A N 1
ATOM 2545 C CA . THR A 1 347 ? -8.765 12.769 -4.809 1.00 86.75 347 THR A CA 1
ATOM 2546 C C . THR A 1 347 ? -8.388 13.462 -3.494 1.00 86.75 347 THR A C 1
ATOM 2548 O O . THR A 1 347 ? -8.086 14.656 -3.503 1.00 86.75 347 THR A O 1
ATOM 2551 N N . SER A 1 348 ? -8.434 12.742 -2.368 1.00 73.62 348 SER A N 1
ATOM 2552 C CA . SER A 1 348 ? -8.159 13.252 -1.017 1.00 73.62 348 SER A CA 1
ATOM 2553 C C . SER A 1 348 ? -7.568 12.189 -0.114 1.00 73.62 348 SER A C 1
ATOM 2555 O O . SER A 1 348 ? -7.918 10.995 -0.265 1.00 73.62 348 SER A O 1
#

Foldseek 3Di:
DDDPDDDDDDFDWDQDPVGDTDTDDDDDDDDDDDDDADAFDFDDPDLEDEAQDKTKTKGAQDDFAKKKKAKDWDDFPDDDCVQWVVSGSIDIWGDDPRMTMIMTGGHQPQDFRAKTWIWIWMGGPVGGGRYDTDTGIYGYDHDPRPAQQQDLPNCVVVVVVVFQWKFKAFQPPFWDFLLCSLCVLVDALQFFDQLDPCQQQAVAGWDATPDIPRPNDCLQVPQRTKGAFHALNDGTGFATARMDRFDHSLPSHQPAQDLRRQGAAHGFQFNGHNNPPQWFKKWKWFADSNPGTDTFFMATGGRRRGNCRHRNNRQSNDQDPADPDDGGGHNSNVPPTGRMMMMTTHHD

Radius of gyration: 24.36 Å; chains: 1; bounding box: 52×64×61 Å

Secondary structure (DSSP, 8-state):
----------PPPEEPTTS-EE------------SSS-------S-S---TTPEEEEEEES--SEEEEEEEEEEE-SS--GGGBTTS-SEEEEEEETTEEEEEEEBPP-S----EEEEEEEEEETTBS--S---EEEEE---BTB-S----TT--HHHHTT--SEEEEEEPTTSSB-HHHHHHTT---TT------HHHHH-TT--B--SEEEEESS-TTTTTT-BEEEEE-SS--TT-EEEEE-SSGGGGS-SS--STT--EES-SSTBSB--TTTT--EEEEEEEETTTEEEEEEEEE-GGG-BSTTSTT-GGGTSS----SSSSEE-HHHHH--BSEEEEEEE--

pLDDT: mean 71.04, std 21.73, range [23.42, 98.19]

Sequence (348 aa):
MKRKNGLILSSGTSTDDLGRTSAGISEITEIFYNTLWPSVNIINSQAFINEGQTISIKLIAVPDGTYTATANLVSGNFLNISDFQSNLTTFSIVVSSGVGTGTTTLALDGFTEGTEVINFTITNSVYAVIGTTQNYTVSDISTGATEPIYTPSAYSTVSATSPSAFSYLAIPGGSRTFLDYITSFGVVGSSSNTGSTTWNASYSGNIGYTASPIATNNYFTQYNRVQFIAGDGTVDALDWAVINFGVANGNNDFDGNATVNAHFGGENTTSGGAGAVGVTVGRIWGFSASLGWTLLYQLPLGSSSGNSYNHTNGAWFASGTTVSTGNGKRLAYDTLTITHVGFSVGTS